Protein AF-A0A533WFY7-F1 (afdb_monomer_lite)

Structure (mmCIF, N/CA/C/O backbone):
data_AF-A0A533WFY7-F1
#
_entry.id   AF-A0A533WFY7-F1
#
loop_
_atom_site.group_PDB
_atom_site.id
_atom_site.type_symbol
_atom_site.label_atom_id
_atom_site.label_alt_id
_atom_site.label_comp_id
_atom_site.label_asym_id
_atom_site.label_entity_id
_atom_site.label_seq_id
_atom_site.pdbx_PDB_ins_code
_atom_site.Cartn_x
_atom_site.Cartn_y
_atom_site.Cartn_z
_atom_site.occupancy
_atom_site.B_iso_or_equiv
_atom_site.auth_seq_id
_atom_site.auth_comp_id
_atom_site.auth_asym_id
_atom_site.auth_atom_id
_atom_site.pdbx_PDB_model_num
ATOM 1 N N . MET A 1 1 ? -28.786 -9.609 8.936 1.00 47.44 1 MET A N 1
ATOM 2 C CA . MET A 1 1 ? -27.608 -8.923 8.376 1.00 47.44 1 MET A CA 1
ATOM 3 C C . MET A 1 1 ? -28.086 -7.572 7.898 1.00 47.44 1 MET A C 1
ATOM 5 O O . MET A 1 1 ? -28.994 -7.519 7.081 1.00 47.44 1 MET A O 1
ATOM 9 N N . THR A 1 2 ? -27.626 -6.497 8.525 1.00 52.66 2 THR A N 1
ATOM 10 C CA . THR A 1 2 ? -27.939 -5.130 8.102 1.00 52.66 2 THR A CA 1
ATOM 11 C C . THR A 1 2 ? -27.408 -4.934 6.684 1.00 52.66 2 THR A C 1
ATOM 13 O O . THR A 1 2 ? -26.247 -5.237 6.428 1.00 52.66 2 THR A O 1
ATOM 16 N N . ASN A 1 3 ? -28.261 -4.473 5.765 1.00 65.50 3 ASN A N 1
ATOM 17 C CA . ASN A 1 3 ? -27.866 -4.111 4.402 1.00 65.50 3 ASN A CA 1
ATOM 18 C C . ASN A 1 3 ? -26.915 -2.912 4.473 1.00 65.50 3 ASN A C 1
ATOM 20 O O . ASN A 1 3 ? -27.350 -1.762 4.425 1.00 65.50 3 ASN A O 1
ATOM 24 N N . PHE A 1 4 ? -25.626 -3.173 4.666 1.00 78.44 4 PHE A N 1
ATOM 25 C CA . PHE A 1 4 ? -24.609 -2.150 4.536 1.00 78.44 4 PHE A CA 1
ATOM 26 C C . PHE A 1 4 ? -24.445 -1.830 3.048 1.00 78.44 4 PHE A C 1
ATOM 28 O O . PHE A 1 4 ? -24.324 -2.734 2.224 1.00 78.44 4 PHE A O 1
ATOM 35 N N . ILE A 1 5 ? -24.475 -0.544 2.706 1.00 86.75 5 ILE A N 1
ATOM 36 C CA . ILE A 1 5 ? -24.305 -0.074 1.332 1.00 86.75 5 ILE A CA 1
ATOM 37 C C . ILE A 1 5 ? -22.874 0.452 1.206 1.00 86.75 5 ILE A C 1
ATOM 39 O O . ILE A 1 5 ? -22.558 1.451 1.860 1.00 86.75 5 ILE A O 1
ATOM 43 N N . PRO A 1 6 ? -22.018 -0.180 0.380 1.00 90.25 6 PRO A N 1
ATOM 44 C CA . PRO A 1 6 ? -20.678 0.317 0.114 1.00 90.25 6 PRO A CA 1
ATOM 45 C C . PRO A 1 6 ? -20.677 1.783 -0.320 1.00 90.25 6 PRO A C 1
ATOM 47 O O . PRO A 1 6 ? -21.436 2.176 -1.208 1.00 90.25 6 PRO A O 1
ATOM 50 N N . LYS A 1 7 ? -19.804 2.596 0.282 1.00 94.94 7 LYS A N 1
ATOM 51 C CA . LYS A 1 7 ? -19.645 4.017 -0.066 1.00 94.94 7 LYS A CA 1
ATOM 52 C C . LYS A 1 7 ? -18.182 4.373 -0.277 1.00 94.94 7 LYS A C 1
ATOM 54 O O . LYS A 1 7 ? -17.315 3.901 0.451 1.00 94.94 7 LYS A O 1
ATOM 59 N N . LYS A 1 8 ? -17.909 5.249 -1.239 1.00 96.44 8 LYS A N 1
ATOM 60 C CA . LYS A 1 8 ? -16.572 5.819 -1.428 1.00 96.44 8 LYS A CA 1
ATOM 61 C C . LYS A 1 8 ? -16.220 6.723 -0.243 1.00 96.44 8 LYS A C 1
ATOM 63 O O . LYS A 1 8 ? -17.083 7.485 0.193 1.00 96.44 8 LYS A O 1
ATOM 68 N N . VAL A 1 9 ? -14.985 6.651 0.258 1.00 96.00 9 VAL A N 1
ATOM 69 C CA . VAL A 1 9 ? -14.515 7.474 1.391 1.00 96.00 9 VAL A CA 1
ATOM 70 C C . VAL A 1 9 ? -13.340 8.376 1.019 1.00 96.00 9 VAL A C 1
ATOM 72 O O . VAL A 1 9 ? -13.520 9.584 0.899 1.00 96.00 9 VAL A O 1
ATOM 75 N N . LEU A 1 10 ? -12.166 7.803 0.771 1.00 97.62 10 LEU A N 1
ATOM 76 C CA . LEU A 1 10 ? -10.920 8.503 0.452 1.00 97.62 10 LEU A CA 1
ATOM 77 C C . LEU A 1 10 ? -10.299 7.864 -0.792 1.00 97.62 10 LEU A C 1
ATOM 79 O O . LEU A 1 10 ? -10.494 6.67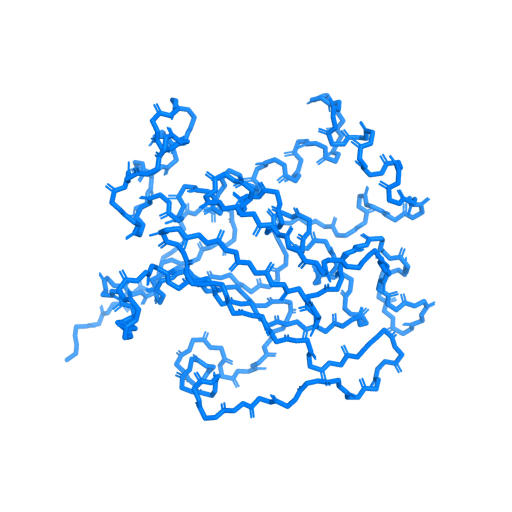1 -1.003 1.00 97.62 10 LEU A O 1
ATOM 83 N N . GLY A 1 11 ? -9.604 8.627 -1.637 1.00 96.31 11 GLY A N 1
ATOM 84 C CA . GLY A 1 11 ? -8.934 8.079 -2.823 1.00 96.31 11 GLY A CA 1
ATOM 85 C C . GLY A 1 11 ? -9.839 7.200 -3.691 1.00 96.31 11 GLY A C 1
ATOM 86 O O . GLY A 1 11 ? -10.858 7.668 -4.216 1.00 96.31 11 GLY A O 1
ATOM 87 N N . LYS A 1 12 ? -9.481 5.920 -3.846 1.00 96.31 12 LYS A N 1
ATOM 88 C CA . LYS A 1 12 ? -10.345 4.879 -4.436 1.00 96.31 12 LYS A CA 1
ATOM 89 C C . LYS A 1 12 ? -10.928 3.911 -3.398 1.00 96.31 12 LYS A C 1
ATOM 91 O O . LYS A 1 12 ? -11.625 2.974 -3.786 1.00 96.31 12 LYS A O 1
ATOM 96 N N . PHE A 1 13 ? -10.713 4.151 -2.108 1.00 98.44 13 PHE A N 1
ATOM 97 C CA . PHE A 1 13 ? -11.240 3.316 -1.040 1.00 98.44 13 PHE A CA 1
ATOM 98 C C . PHE A 1 13 ? -12.757 3.411 -0.912 1.00 98.44 13 PHE A C 1
ATOM 100 O O . PHE A 1 13 ? -13.368 4.488 -0.903 1.00 98.44 13 PHE A O 1
ATOM 107 N N . MET A 1 14 ? -13.346 2.240 -0.720 1.00 97.88 14 MET A N 1
ATOM 108 C CA . MET A 1 14 ? -14.736 2.023 -0.372 1.00 97.88 14 MET A CA 1
ATOM 109 C C . MET A 1 14 ? -14.811 1.561 1.081 1.00 97.88 14 MET A C 1
ATOM 111 O O . MET A 1 14 ? -14.127 0.619 1.465 1.00 97.88 14 MET A O 1
ATOM 115 N N . HIS A 1 15 ? -15.670 2.182 1.880 1.00 97.38 15 HIS A N 1
ATOM 116 C CA . HIS A 1 15 ? -16.130 1.619 3.145 1.00 97.38 15 HIS A CA 1
ATOM 117 C C . HIS A 1 15 ? -17.160 0.540 2.810 1.00 97.38 15 HIS A C 1
ATOM 119 O O . HIS A 1 15 ? -18.141 0.848 2.132 1.00 97.38 15 HIS A O 1
ATOM 125 N N . VAL A 1 16 ? -16.908 -0.697 3.235 1.00 96.31 16 VAL A N 1
ATOM 126 C CA . VAL A 1 16 ? -17.659 -1.913 2.878 1.00 96.31 16 VAL A CA 1
ATOM 127 C C . VAL A 1 16 ? -18.296 -2.626 4.069 1.00 96.31 16 VAL A C 1
ATOM 129 O O . VAL A 1 16 ? -19.273 -3.344 3.867 1.00 96.31 16 VAL A O 1
ATOM 132 N N . THR A 1 17 ? -17.824 -2.397 5.299 1.00 94.19 17 THR A N 1
ATOM 133 C CA . THR A 1 17 ? -18.473 -2.882 6.530 1.00 94.19 17 THR A CA 1
ATOM 134 C C . THR A 1 17 ? -18.251 -1.922 7.704 1.00 94.19 17 THR A C 1
ATOM 136 O O . THR A 1 17 ? -17.176 -1.352 7.869 1.00 94.19 17 THR A O 1
ATOM 139 N N . ASN A 1 18 ? -19.241 -1.812 8.596 1.00 91.00 18 ASN A N 1
ATOM 140 C CA . ASN A 1 18 ? -19.084 -1.077 9.862 1.00 91.00 18 ASN A CA 1
ATOM 141 C C . ASN A 1 18 ? -18.328 -1.867 10.942 1.00 91.00 18 ASN A C 1
ATOM 143 O O . ASN A 1 18 ? -17.928 -1.289 11.949 1.00 91.00 18 ASN A O 1
ATOM 147 N N . GLU A 1 19 ? -18.186 -3.178 10.757 1.00 91.25 19 GLU A N 1
ATOM 148 C CA . GLU A 1 19 ? -17.583 -4.071 11.740 1.00 91.25 19 GLU A CA 1
ATOM 149 C C . GLU A 1 19 ? -16.165 -4.440 11.306 1.00 91.25 19 GLU A C 1
ATOM 151 O O . GLU A 1 19 ? -15.986 -4.863 10.157 1.00 91.25 19 GLU A O 1
ATOM 156 N N . PRO A 1 20 ? -15.173 -4.331 12.205 1.00 92.62 20 PRO A N 1
ATOM 157 C CA . PRO A 1 20 ? -13.813 -4.722 11.893 1.00 92.62 20 PRO A CA 1
ATOM 158 C C . PRO A 1 20 ? -13.694 -6.244 11.758 1.00 92.62 20 PRO A C 1
ATOM 160 O O . PRO A 1 20 ? -14.353 -7.015 12.469 1.00 92.62 20 PRO A O 1
ATOM 163 N N . LEU A 1 21 ? -12.799 -6.695 10.881 1.00 92.19 21 LEU A N 1
ATOM 164 C CA . LEU A 1 21 ? -12.453 -8.103 10.739 1.00 92.19 21 LEU A CA 1
ATOM 165 C C . LEU A 1 21 ? -11.602 -8.540 11.934 1.00 92.19 21 LEU A C 1
ATOM 167 O O . LEU A 1 21 ? -10.392 -8.327 11.985 1.00 92.19 21 LEU A O 1
ATOM 171 N N . LYS A 1 22 ? -12.247 -9.172 12.917 1.00 84.69 22 LYS A N 1
ATOM 172 C CA . LYS A 1 22 ? -11.590 -9.616 14.151 1.00 84.69 22 LYS A CA 1
ATOM 173 C C . LYS A 1 22 ? -10.487 -10.639 13.862 1.00 84.69 22 LYS A C 1
ATOM 175 O O . LYS A 1 22 ? -10.742 -11.712 13.320 1.00 84.69 22 LYS A O 1
ATOM 180 N N . ARG A 1 23 ? -9.269 -10.335 14.315 1.00 85.12 23 ARG A N 1
ATOM 181 C CA . ARG A 1 23 ? -8.100 -11.227 14.284 1.00 85.12 23 ARG A CA 1
ATOM 182 C C . ARG A 1 23 ? -7.677 -11.603 15.700 1.00 85.12 23 ARG A C 1
ATOM 184 O O . ARG A 1 23 ? -7.905 -10.854 16.647 1.00 85.12 23 ARG A O 1
ATOM 191 N N . GLN A 1 24 ? -7.010 -12.748 15.842 1.00 84.81 24 GLN A N 1
ATOM 192 C CA . GLN A 1 24 ? -6.490 -13.212 17.137 1.00 84.81 24 GLN A CA 1
ATOM 193 C C . GLN A 1 24 ? -5.456 -12.249 17.743 1.00 84.81 24 GLN A C 1
ATOM 195 O O . GLN A 1 24 ? -5.325 -12.184 18.961 1.00 84.81 24 GLN A O 1
ATOM 200 N N . SER A 1 25 ? -4.741 -11.490 16.905 1.00 87.50 25 SER A N 1
ATOM 201 C CA . SER A 1 25 ? -3.721 -10.529 17.332 1.00 87.50 25 SER A CA 1
ATOM 202 C C . SER A 1 25 ? -4.290 -9.298 18.049 1.00 87.50 25 SER A C 1
ATOM 204 O O . SER A 1 25 ? -3.552 -8.616 18.758 1.00 87.50 25 SER A O 1
ATOM 206 N N . GLY A 1 26 ? -5.575 -8.978 17.842 1.00 89.62 26 GLY A N 1
ATOM 207 C CA . GLY A 1 26 ? -6.192 -7.726 18.294 1.00 89.62 26 GLY A CA 1
ATOM 208 C C . GLY A 1 26 ? -5.670 -6.463 17.590 1.00 89.62 26 GLY A C 1
ATOM 209 O O . GLY A 1 26 ? -6.063 -5.359 17.968 1.00 89.62 26 GLY A O 1
ATOM 210 N N . LYS A 1 27 ? -4.787 -6.611 16.593 1.00 96.31 27 LYS A N 1
ATOM 211 C CA . LYS A 1 27 ? -4.273 -5.525 15.749 1.00 96.31 27 LYS A CA 1
ATOM 212 C C . LYS A 1 27 ? -5.192 -5.320 14.549 1.00 96.31 27 LYS A C 1
ATOM 214 O O . LYS A 1 27 ? -5.854 -6.261 14.117 1.00 96.31 27 LYS A O 1
ATOM 219 N N . SER A 1 28 ? -5.193 -4.108 13.999 1.00 97.12 28 SER A N 1
ATOM 220 C CA . SER A 1 28 ? -5.907 -3.837 12.751 1.00 97.12 28 SER A CA 1
ATOM 221 C C . SER A 1 28 ? -5.221 -4.565 11.597 1.00 97.12 28 SER A C 1
ATOM 223 O O . SER A 1 28 ? -3.997 -4.493 11.460 1.00 97.12 28 SER A O 1
ATOM 225 N N . LEU A 1 29 ? -5.986 -5.293 10.785 1.00 98.06 29 LEU A N 1
ATOM 226 C CA . LEU A 1 29 ? -5.442 -5.983 9.615 1.00 98.06 29 LEU A CA 1
ATOM 227 C C . LEU A 1 29 ? -5.195 -4.987 8.479 1.00 98.06 29 LEU A C 1
ATOM 229 O O . LEU A 1 29 ? -6.087 -4.226 8.123 1.00 98.06 29 LEU A O 1
ATOM 233 N N . VAL A 1 30 ? -4.037 -5.061 7.834 1.00 98.62 30 VAL A N 1
ATOM 234 C CA . VAL A 1 30 ? -3.828 -4.505 6.494 1.00 98.62 30 VAL A CA 1
ATOM 235 C C . VAL A 1 30 ? -3.442 -5.658 5.579 1.00 98.62 30 VAL A C 1
ATOM 237 O O . VAL A 1 30 ? -2.349 -6.211 5.696 1.00 98.62 30 VAL A O 1
ATOM 240 N N . PHE A 1 31 ? -4.363 -6.053 4.706 1.00 98.62 31 PHE A N 1
ATOM 241 C CA . PHE A 1 31 ? -4.182 -7.157 3.771 1.00 98.62 31 PHE A CA 1
ATOM 242 C C . PHE A 1 31 ? -3.959 -6.623 2.359 1.00 98.62 31 PHE A C 1
ATOM 244 O O . PHE A 1 31 ? -4.769 -5.846 1.861 1.00 98.62 31 PHE A O 1
ATOM 251 N N . PHE A 1 32 ? -2.888 -7.067 1.711 1.00 98.88 32 PHE A N 1
ATOM 252 C CA . PHE A 1 32 ? -2.577 -6.756 0.322 1.00 98.88 32 PHE A CA 1
ATOM 253 C C . PHE A 1 32 ? -2.490 -8.038 -0.509 1.00 98.88 32 PHE A C 1
ATOM 255 O O . PHE A 1 32 ? -1.788 -8.977 -0.136 1.00 98.88 32 PHE A O 1
ATOM 262 N N . MET A 1 33 ? -3.129 -8.046 -1.676 1.00 98.81 33 MET A N 1
ATOM 263 C CA . MET A 1 33 ? -2.918 -9.059 -2.706 1.00 98.81 33 MET A CA 1
ATOM 264 C C . MET A 1 33 ? -2.464 -8.393 -4.002 1.00 98.81 33 MET A C 1
ATOM 266 O O . MET A 1 33 ? -3.077 -7.438 -4.484 1.00 98.81 33 MET A O 1
ATOM 270 N N . GLY A 1 34 ? -1.397 -8.927 -4.582 1.00 98.69 34 GLY A N 1
ATOM 271 C CA . GLY A 1 34 ? -0.839 -8.459 -5.838 1.00 98.69 34 GLY A CA 1
ATOM 272 C C . GLY A 1 34 ? -0.011 -9.528 -6.536 1.00 98.69 34 GLY A C 1
ATOM 273 O O . GLY A 1 34 ? -0.014 -10.704 -6.165 1.00 98.69 34 GLY A O 1
ATOM 274 N N . ALA A 1 35 ? 0.699 -9.091 -7.569 1.00 98.62 35 ALA A N 1
ATOM 275 C CA . ALA A 1 35 ? 1.674 -9.896 -8.287 1.00 98.62 35 ALA A CA 1
ATOM 276 C C . ALA A 1 35 ? 2.869 -9.035 -8.705 1.00 98.62 35 ALA A C 1
ATOM 278 O O . ALA A 1 35 ? 2.750 -7.812 -8.858 1.00 98.62 35 ALA A O 1
ATOM 279 N N . GLY A 1 36 ? 4.024 -9.669 -8.881 1.00 98.56 36 GLY A N 1
ATOM 280 C CA . GLY A 1 36 ? 5.265 -9.038 -9.303 1.00 98.56 36 GLY A CA 1
ATOM 281 C C . GLY A 1 36 ? 5.155 -8.422 -10.692 1.00 98.56 36 GLY A C 1
ATOM 282 O O . GLY A 1 36 ? 5.633 -7.312 -10.874 1.00 98.56 36 GLY A O 1
ATOM 283 N N . PHE A 1 37 ? 4.474 -9.075 -11.638 1.00 98.62 37 PHE A N 1
ATOM 284 C CA . PHE A 1 37 ? 4.329 -8.579 -13.011 1.00 98.62 37 PHE A CA 1
ATOM 285 C C . PHE A 1 37 ? 3.500 -7.284 -13.104 1.00 98.62 37 PHE A C 1
ATOM 287 O O . PHE A 1 37 ? 3.775 -6.426 -13.936 1.00 98.62 37 PHE A O 1
ATOM 294 N N . CYS A 1 38 ? 2.533 -7.108 -12.202 1.00 98.75 38 CYS A N 1
ATOM 295 C CA . CYS A 1 38 ? 1.483 -6.094 -12.271 1.00 98.75 38 CYS A CA 1
ATOM 296 C C . CYS A 1 38 ? 2.006 -4.660 -11.990 1.00 98.75 38 CYS A C 1
ATOM 298 O O . CYS A 1 38 ? 2.404 -4.355 -10.856 1.00 98.75 38 CYS A O 1
ATOM 300 N N . PRO A 1 39 ? 1.948 -3.716 -12.955 1.00 98.75 39 PRO A N 1
ATOM 301 C CA . PRO A 1 39 ? 2.476 -2.358 -12.781 1.00 98.75 39 PRO A CA 1
ATOM 302 C C . PRO A 1 39 ? 1.636 -1.489 -11.837 1.00 98.75 39 PRO A C 1
ATOM 304 O O . PRO A 1 39 ? 2.169 -0.633 -11.131 1.00 98.75 39 PRO A O 1
ATOM 307 N N . PHE A 1 40 ? 0.324 -1.719 -11.767 1.00 98.81 40 PHE A N 1
ATOM 308 C CA . PHE A 1 40 ? -0.538 -1.059 -10.779 1.00 98.81 40 PHE A CA 1
ATOM 309 C C . PHE A 1 40 ? -0.183 -1.512 -9.360 1.00 98.81 40 PHE A C 1
ATOM 311 O O . PHE A 1 40 ? -0.073 -0.691 -8.455 1.00 98.81 40 PHE A O 1
ATOM 318 N N . CYS A 1 41 ? 0.114 -2.797 -9.177 1.00 98.88 41 CYS A N 1
ATOM 319 C CA . CYS A 1 41 ? 0.620 -3.336 -7.922 1.00 98.88 41 CYS A CA 1
ATOM 320 C C . CYS A 1 41 ? 1.969 -2.696 -7.574 1.00 98.88 41 CYS A C 1
ATOM 322 O O . CYS A 1 41 ? 2.174 -2.265 -6.444 1.00 98.88 41 CYS A O 1
ATOM 324 N N . ALA A 1 42 ? 2.864 -2.557 -8.557 1.00 98.81 42 ALA A N 1
ATOM 325 C CA . ALA A 1 42 ? 4.155 -1.902 -8.378 1.00 98.81 42 ALA A CA 1
ATOM 326 C C . ALA A 1 42 ? 4.025 -0.451 -7.878 1.00 98.81 42 ALA A C 1
ATOM 328 O O . ALA A 1 42 ? 4.722 -0.065 -6.937 1.00 98.81 42 ALA A O 1
ATOM 329 N N . ALA A 1 43 ? 3.096 0.326 -8.437 1.00 98.81 43 ALA A N 1
ATOM 330 C CA . ALA A 1 43 ? 2.785 1.664 -7.941 1.00 98.81 43 ALA A CA 1
ATOM 331 C C . ALA A 1 43 ? 2.234 1.623 -6.502 1.00 98.81 43 ALA A C 1
ATOM 333 O O . ALA A 1 43 ? 2.750 2.294 -5.607 1.00 98.81 43 ALA A O 1
ATOM 334 N N . GLU A 1 44 ? 1.231 0.791 -6.240 1.00 98.88 44 GLU A N 1
ATOM 335 C CA . GLU A 1 44 ? 0.545 0.759 -4.944 1.00 98.88 44 GLU A CA 1
ATOM 336 C C . GLU A 1 44 ? 1.481 0.441 -3.765 1.00 98.88 44 GLU A C 1
ATOM 338 O O . GLU A 1 44 ? 1.399 1.067 -2.706 1.00 98.88 44 GLU A O 1
ATOM 343 N N . ARG A 1 45 ? 2.455 -0.460 -3.959 1.00 98.81 45 ARG A N 1
ATOM 344 C CA . ARG A 1 45 ? 3.417 -0.833 -2.907 1.00 98.81 45 ARG A CA 1
ATOM 345 C C . ARG A 1 45 ? 4.226 0.352 -2.375 1.00 98.81 45 ARG A C 1
ATOM 347 O O . ARG A 1 45 ? 4.559 0.352 -1.192 1.00 98.81 45 ARG A O 1
ATOM 354 N N . TRP A 1 46 ? 4.511 1.379 -3.183 1.00 98.81 46 TRP A N 1
ATOM 355 C CA . TRP A 1 46 ? 5.168 2.595 -2.680 1.00 98.81 46 TRP A CA 1
ATOM 356 C C . TRP A 1 46 ? 4.315 3.309 -1.635 1.00 98.81 46 TRP A C 1
ATOM 358 O O . TRP A 1 46 ? 4.850 3.722 -0.604 1.00 98.81 46 TRP A O 1
ATOM 368 N N . ALA A 1 47 ? 3.009 3.443 -1.873 1.00 98.81 47 ALA A N 1
ATOM 369 C CA . ALA A 1 47 ? 2.116 4.094 -0.924 1.00 98.81 47 ALA A CA 1
ATOM 370 C C . ALA A 1 47 ? 1.975 3.261 0.355 1.00 98.81 47 ALA A C 1
ATOM 372 O O . ALA A 1 47 ? 2.138 3.802 1.446 1.00 98.81 47 ALA A O 1
ATOM 373 N N . ILE A 1 48 ? 1.802 1.939 0.229 1.00 98.88 48 ILE A N 1
ATOM 374 C CA . ILE A 1 48 ? 1.708 1.018 1.374 1.00 98.88 48 ILE A CA 1
ATOM 375 C C . ILE A 1 48 ? 2.967 1.084 2.247 1.00 98.88 48 ILE A C 1
ATOM 377 O O . ILE A 1 48 ? 2.862 1.294 3.456 1.00 98.88 48 ILE A O 1
ATOM 381 N N . VAL A 1 49 ? 4.162 0.949 1.657 1.00 98.88 49 VAL A N 1
ATOM 382 C CA . VAL A 1 49 ? 5.430 0.986 2.410 1.00 98.88 49 VAL A CA 1
ATOM 383 C C . VAL A 1 49 ? 5.560 2.293 3.185 1.00 98.88 49 VAL A C 1
ATOM 385 O O . VAL A 1 49 ? 5.847 2.275 4.384 1.00 98.88 49 VAL A O 1
ATOM 388 N N . ASN A 1 50 ? 5.315 3.427 2.522 1.00 98.75 50 ASN A N 1
ATOM 389 C CA . ASN A 1 50 ? 5.481 4.743 3.131 1.00 98.75 50 ASN A CA 1
ATOM 390 C C . ASN A 1 50 ? 4.391 5.072 4.161 1.00 98.75 50 ASN A C 1
ATOM 392 O O . ASN A 1 50 ? 4.703 5.677 5.184 1.00 98.75 50 ASN A O 1
ATOM 396 N N . ALA A 1 51 ? 3.143 4.650 3.948 1.00 98.81 51 ALA A N 1
ATOM 397 C CA . ALA A 1 51 ? 2.075 4.817 4.930 1.00 98.81 51 ALA A CA 1
ATOM 398 C C . ALA A 1 51 ? 2.350 3.996 6.194 1.00 98.81 51 ALA A C 1
ATOM 400 O O . ALA A 1 51 ? 2.266 4.517 7.309 1.00 98.81 51 ALA A O 1
ATOM 401 N N . LEU A 1 52 ? 2.749 2.730 6.036 1.00 98.88 52 LEU A N 1
ATOM 402 C CA . LEU A 1 52 ? 2.980 1.827 7.162 1.00 98.88 52 LEU A CA 1
ATOM 403 C C . LEU A 1 52 ? 4.263 2.131 7.950 1.00 98.88 52 LEU A C 1
ATOM 405 O O . LEU A 1 52 ? 4.334 1.775 9.129 1.00 98.88 52 LEU A O 1
ATOM 409 N N . ASN A 1 53 ? 5.215 2.884 7.386 1.00 98.56 53 ASN A N 1
ATOM 410 C CA . ASN A 1 53 ? 6.342 3.452 8.146 1.00 98.56 53 ASN A CA 1
ATOM 411 C C . ASN A 1 53 ? 5.890 4.340 9.322 1.00 98.56 53 ASN A C 1
ATOM 413 O O . ASN A 1 53 ? 6.647 4.531 10.270 1.00 98.56 53 ASN A O 1
ATOM 417 N N . ASN A 1 54 ? 4.660 4.868 9.305 1.00 98.44 54 ASN A N 1
ATOM 418 C CA . ASN A 1 54 ? 4.126 5.653 10.421 1.00 98.44 54 ASN A CA 1
ATOM 419 C C . ASN A 1 54 ? 3.681 4.802 11.625 1.00 98.44 54 ASN A C 1
ATOM 421 O O . ASN A 1 54 ? 3.455 5.345 12.708 1.00 98.44 54 ASN A O 1
ATOM 425 N N . PHE A 1 55 ? 3.517 3.488 11.446 1.00 98.69 55 PHE A N 1
ATOM 426 C CA . PHE A 1 55 ? 2.935 2.592 12.453 1.00 98.69 55 PHE A CA 1
ATOM 427 C C . PHE A 1 55 ? 3.881 1.470 12.889 1.00 98.69 55 PHE A C 1
ATOM 429 O O . PHE A 1 55 ? 3.557 0.734 13.825 1.00 98.69 55 PHE A O 1
ATOM 436 N N . GLY A 1 56 ? 5.032 1.321 12.239 1.00 98.38 56 GLY A N 1
ATOM 437 C CA . GLY A 1 56 ? 5.913 0.178 12.427 1.00 98.38 56 GLY A CA 1
ATOM 438 C C . GLY A 1 56 ? 7.157 0.250 11.556 1.00 98.38 56 GLY A C 1
ATOM 439 O O . GLY A 1 56 ? 7.477 1.295 10.991 1.00 98.38 56 GLY A O 1
ATOM 440 N N . SER A 1 57 ? 7.856 -0.872 11.450 1.00 98.50 57 SER A N 1
ATOM 441 C CA . SER A 1 57 ? 9.102 -0.993 10.699 1.00 98.50 57 SER A CA 1
ATOM 442 C C . SER A 1 57 ? 9.078 -2.194 9.764 1.00 98.50 57 SER A C 1
ATOM 444 O O . SER A 1 57 ? 8.470 -3.227 10.046 1.00 98.50 57 SER A O 1
ATOM 446 N N . TRP A 1 58 ? 9.782 -2.047 8.646 1.00 98.44 58 TRP A N 1
ATOM 447 C CA . TRP A 1 58 ? 9.976 -3.107 7.669 1.00 98.44 58 TRP A CA 1
ATOM 448 C C . TRP A 1 58 ? 11.366 -3.719 7.790 1.00 98.44 58 TRP A C 1
ATOM 450 O O . TRP A 1 58 ? 12.361 -3.011 7.952 1.00 98.44 58 TRP A O 1
ATOM 460 N N . THR A 1 59 ? 11.445 -5.028 7.595 1.00 98.38 59 THR A N 1
ATOM 461 C CA . THR A 1 59 ? 12.680 -5.743 7.272 1.00 98.38 59 THR A CA 1
ATOM 462 C C . THR A 1 59 ? 12.436 -6.651 6.067 1.00 98.38 59 THR A C 1
ATOM 464 O O . THR A 1 59 ? 11.298 -6.977 5.739 1.00 98.38 59 THR A O 1
ATOM 467 N N . GLY A 1 60 ? 13.491 -7.014 5.334 1.00 96.56 60 GLY A N 1
ATOM 468 C CA . GLY A 1 60 ? 13.368 -7.940 4.198 1.00 96.56 60 GLY A CA 1
ATOM 469 C C . GLY A 1 60 ? 12.666 -7.387 2.948 1.00 96.56 60 GLY A C 1
ATOM 470 O O . GLY A 1 60 ? 12.409 -8.157 2.0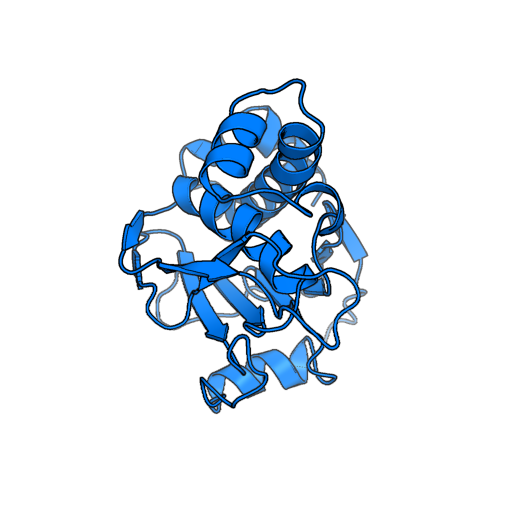25 1.00 96.56 60 GLY A O 1
ATOM 471 N N . LEU A 1 61 ? 12.383 -6.077 2.878 1.00 96.81 61 LEU A N 1
ATOM 472 C CA . LEU A 1 61 ? 11.950 -5.434 1.632 1.00 96.81 61 LEU A CA 1
ATOM 473 C C . LEU A 1 61 ? 13.058 -5.527 0.580 1.00 96.81 61 LEU A C 1
ATOM 475 O O . LEU A 1 61 ? 14.218 -5.214 0.849 1.00 96.81 61 LEU A O 1
ATOM 479 N N . VAL A 1 62 ? 12.680 -5.932 -0.630 1.00 96.56 62 VAL A N 1
ATOM 480 C CA . VAL A 1 62 ? 13.593 -6.082 -1.768 1.00 96.56 62 VAL A CA 1
ATOM 481 C C . VAL A 1 62 ? 13.156 -5.128 -2.867 1.00 96.56 62 VAL A C 1
ATOM 483 O O . VAL A 1 62 ? 12.007 -5.197 -3.299 1.00 96.56 62 VAL A O 1
ATOM 486 N N . GLU A 1 63 ? 14.056 -4.256 -3.322 1.00 98.19 63 GLU A N 1
ATOM 487 C CA . GLU A 1 63 ? 13.839 -3.439 -4.521 1.00 98.19 63 GLU A CA 1
ATOM 488 C C . GLU A 1 63 ? 13.758 -4.353 -5.762 1.00 98.19 63 GLU A C 1
ATOM 490 O O . GLU A 1 63 ? 14.577 -5.250 -5.951 1.00 98.19 63 GLU A O 1
ATOM 495 N N . THR A 1 64 ? 12.731 -4.154 -6.586 1.00 98.06 64 THR A N 1
ATOM 496 C CA . THR A 1 64 ? 12.454 -4.895 -7.827 1.00 98.06 64 THR A CA 1
ATOM 497 C C . THR A 1 64 ? 11.695 -3.991 -8.808 1.00 98.06 64 THR A C 1
ATOM 499 O O . THR A 1 64 ? 11.514 -2.804 -8.542 1.00 98.06 64 THR A O 1
ATOM 502 N N . ALA A 1 65 ? 11.212 -4.526 -9.924 1.00 98.69 65 ALA A N 1
ATOM 503 C CA . ALA A 1 65 ? 10.317 -3.832 -10.842 1.00 98.69 65 ALA A CA 1
ATOM 504 C C . ALA A 1 65 ? 9.153 -4.734 -11.280 1.00 98.69 65 ALA A C 1
ATOM 506 O O . ALA A 1 65 ? 9.203 -5.952 -11.083 1.00 98.69 65 ALA A O 1
ATOM 507 N N . SER A 1 66 ? 8.121 -4.125 -11.872 1.00 98.75 66 SER A N 1
ATOM 508 C CA . SER A 1 66 ? 7.061 -4.856 -12.575 1.00 98.75 66 SER A CA 1
ATOM 509 C C . SER A 1 66 ? 7.589 -5.604 -13.807 1.00 98.75 66 SER A C 1
ATOM 511 O O . SER A 1 66 ? 8.782 -5.529 -14.131 1.00 98.75 66 SER A O 1
ATOM 513 N N . ALA A 1 67 ? 6.711 -6.325 -14.512 1.00 98.56 67 ALA A N 1
ATOM 514 C CA . ALA A 1 67 ? 7.084 -7.000 -15.751 1.00 98.56 67 ALA A CA 1
ATOM 515 C C . ALA A 1 67 ? 7.695 -6.020 -16.762 1.00 98.56 67 ALA A C 1
ATOM 517 O O . ALA A 1 67 ? 7.367 -4.829 -16.801 1.00 98.56 67 ALA A O 1
ATOM 518 N N . ASP A 1 68 ? 8.624 -6.531 -17.555 1.00 98.19 68 ASP A N 1
ATOM 519 C CA . ASP A 1 68 ? 9.264 -5.843 -18.673 1.00 98.19 68 ASP A CA 1
ATOM 520 C C . ASP A 1 68 ? 8.601 -6.160 -20.022 1.00 98.19 68 ASP A C 1
ATOM 522 O O . ASP A 1 68 ? 8.997 -5.590 -21.037 1.00 98.19 68 ASP A O 1
ATOM 526 N N . HIS A 1 69 ? 7.568 -7.006 -20.033 1.00 97.88 69 HIS A N 1
ATOM 527 C CA . HIS A 1 69 ? 6.739 -7.330 -21.193 1.00 97.88 69 HIS A CA 1
ATOM 528 C C . HIS A 1 69 ? 5.277 -7.598 -20.786 1.00 97.88 69 HIS A C 1
ATOM 530 O O . HIS A 1 69 ? 4.958 -7.662 -19.601 1.00 97.88 69 HIS A O 1
ATOM 536 N N . ASP A 1 70 ? 4.393 -7.725 -21.783 1.00 96.81 70 ASP A N 1
ATOM 537 C CA . ASP A 1 70 ? 2.974 -8.123 -21.662 1.00 96.81 70 ASP A CA 1
ATOM 538 C C . ASP A 1 70 ? 2.104 -7.313 -20.684 1.00 96.81 70 ASP A C 1
ATOM 540 O O . ASP A 1 70 ? 0.996 -7.707 -20.327 1.00 96.81 70 ASP A O 1
ATOM 544 N N . GLU A 1 71 ? 2.568 -6.121 -20.321 1.00 97.62 71 GLU A N 1
ATOM 545 C CA . GLU A 1 71 ? 1.876 -5.163 -19.470 1.00 97.62 71 GLU A CA 1
ATOM 546 C C . GLU A 1 71 ? 1.841 -3.781 -20.125 1.00 97.62 71 GLU A C 1
ATOM 548 O O . GLU A 1 71 ? 2.668 -3.433 -20.969 1.00 97.62 71 GLU A O 1
ATOM 553 N N . LYS A 1 72 ? 0.864 -2.954 -19.734 1.00 96.31 72 LYS A N 1
ATOM 554 C CA . LYS A 1 72 ? 0.707 -1.608 -20.316 1.00 96.31 72 LYS A CA 1
ATOM 555 C C . LYS A 1 72 ? 1.871 -0.676 -19.967 1.00 96.31 72 LYS A C 1
ATOM 557 O O . LYS A 1 72 ? 2.244 0.162 -20.784 1.00 96.31 72 LYS A O 1
ATOM 562 N N . TYR A 1 73 ? 2.361 -0.780 -18.737 1.00 98.06 73 TYR A N 1
ATOM 563 C CA . TYR A 1 73 ? 3.477 0.000 -18.217 1.00 98.06 73 TYR A CA 1
ATOM 564 C C . TYR A 1 73 ? 4.564 -0.978 -17.795 1.00 98.06 73 TYR A C 1
ATOM 566 O O . TYR A 1 73 ? 4.285 -1.911 -17.041 1.00 98.06 73 TYR A O 1
ATOM 574 N N . LEU A 1 74 ? 5.780 -0.773 -18.286 1.00 98.25 74 LEU A N 1
ATOM 575 C CA . LEU A 1 74 ? 6.861 -1.747 -18.156 1.00 98.25 74 LEU A CA 1
ATOM 576 C C . LEU A 1 74 ? 7.909 -1.267 -17.156 1.00 98.25 74 LEU A C 1
ATOM 578 O O . LEU A 1 74 ? 8.177 -0.071 -17.057 1.00 98.25 74 LEU A O 1
ATOM 582 N N . ASN A 1 75 ? 8.537 -2.209 -16.451 1.00 98.50 75 ASN A N 1
ATOM 583 C CA . ASN A 1 75 ? 9.642 -1.948 -15.524 1.00 98.50 75 ASN A CA 1
ATOM 584 C C . ASN A 1 75 ? 9.345 -0.846 -14.491 1.00 98.50 75 ASN A C 1
ATOM 586 O O . ASN A 1 75 ? 10.214 -0.037 -14.170 1.00 98.50 75 ASN A O 1
ATOM 590 N N . ILE A 1 76 ? 8.129 -0.802 -13.942 1.00 98.81 76 ILE A N 1
ATOM 591 C CA . ILE A 1 76 ? 7.797 0.158 -12.888 1.00 98.81 76 ILE A CA 1
ATOM 592 C C . ILE A 1 76 ? 8.592 -0.208 -11.624 1.00 98.81 76 ILE A C 1
ATOM 594 O O . ILE A 1 76 ? 8.369 -1.297 -11.083 1.00 98.81 76 ILE A O 1
ATOM 598 N N . PRO A 1 77 ? 9.501 0.659 -11.130 1.00 98.81 77 PRO A N 1
ATOM 599 C CA . PRO A 1 77 ? 10.321 0.360 -9.957 1.00 98.81 77 PRO A CA 1
ATOM 600 C C . PRO A 1 77 ? 9.436 0.228 -8.714 1.00 98.81 77 PRO A C 1
ATOM 602 O O . PRO A 1 77 ? 8.533 1.036 -8.496 1.00 98.81 77 PRO A O 1
ATOM 605 N N . THR A 1 78 ? 9.675 -0.783 -7.881 1.00 98.69 78 THR A N 1
ATOM 606 C CA . THR A 1 78 ? 8.851 -1.094 -6.701 1.00 98.69 78 THR A CA 1
ATOM 607 C C . THR A 1 78 ? 9.581 -1.970 -5.676 1.00 98.69 78 THR A C 1
ATOM 609 O O . THR A 1 78 ? 10.781 -2.216 -5.778 1.00 98.69 78 THR A O 1
ATOM 612 N N . PHE A 1 79 ? 8.859 -2.460 -4.675 1.00 98.31 79 PHE A N 1
ATOM 613 C CA . PHE A 1 79 ? 9.338 -3.425 -3.696 1.00 98.31 79 PHE A CA 1
ATOM 614 C C . PHE A 1 79 ? 8.629 -4.768 -3.878 1.00 98.31 79 PHE A C 1
ATOM 616 O O . PHE A 1 79 ? 7.506 -4.816 -4.364 1.00 98.31 79 PHE A O 1
ATOM 623 N N . SER A 1 80 ? 9.257 -5.862 -3.464 1.00 97.50 80 SER A N 1
ATOM 624 C CA . SER A 1 80 ? 8.578 -7.148 -3.285 1.00 97.50 80 SER A CA 1
ATOM 625 C C . SER A 1 80 ? 8.225 -7.349 -1.815 1.00 97.50 80 SER A C 1
ATOM 627 O O . SER A 1 80 ? 9.089 -7.187 -0.947 1.00 97.50 80 SER A O 1
ATOM 629 N N . PHE A 1 81 ? 6.983 -7.755 -1.535 1.00 98.38 81 PHE A N 1
ATOM 630 C CA . PHE A 1 81 ? 6.567 -8.157 -0.190 1.00 98.38 81 PHE A CA 1
ATOM 631 C C . PHE A 1 81 ? 6.780 -9.643 0.115 1.00 98.38 81 PHE A C 1
ATOM 633 O O . PHE A 1 81 ? 6.620 -10.043 1.263 1.00 98.38 81 PHE A O 1
ATOM 640 N N . ALA A 1 82 ? 7.209 -10.458 -0.856 1.00 96.25 82 ALA A N 1
ATOM 641 C CA . ALA A 1 82 ? 7.285 -11.917 -0.712 1.00 96.25 82 ALA A CA 1
ATOM 642 C C . ALA A 1 82 ? 8.180 -12.388 0.451 1.00 96.25 82 ALA A C 1
ATOM 644 O O . ALA A 1 82 ? 7.971 -13.464 1.005 1.00 96.25 82 ALA A O 1
ATOM 645 N N . ARG A 1 83 ? 9.179 -11.577 0.824 1.00 94.94 83 ARG A N 1
ATOM 646 C CA . ARG A 1 83 ? 10.084 -11.816 1.964 1.00 94.94 83 ARG A CA 1
ATOM 647 C C . ARG A 1 83 ? 10.068 -10.684 2.993 1.00 94.94 83 ARG A C 1
ATOM 649 O O . ARG A 1 83 ? 10.927 -10.651 3.873 1.00 94.94 83 ARG A O 1
ATOM 656 N N . ALA A 1 84 ? 9.134 -9.745 2.861 1.00 97.50 84 ALA A N 1
ATOM 657 C CA . ALA A 1 84 ? 9.038 -8.618 3.770 1.00 97.50 84 ALA A CA 1
ATOM 658 C C . ALA A 1 84 ? 8.428 -9.068 5.100 1.00 97.50 84 ALA A C 1
ATOM 660 O O . ALA A 1 84 ? 7.440 -9.798 5.132 1.00 97.50 84 ALA A O 1
ATOM 661 N N . ASN A 1 85 ? 9.005 -8.593 6.195 1.00 97.94 85 ASN A N 1
ATOM 662 C CA . ASN A 1 85 ? 8.432 -8.693 7.525 1.00 97.94 85 ASN A CA 1
ATOM 663 C C . ASN A 1 85 ? 8.097 -7.285 8.018 1.00 97.94 85 ASN A C 1
ATOM 665 O O . ASN A 1 85 ? 8.882 -6.352 7.831 1.00 97.94 85 ASN A O 1
ATOM 669 N N . TYR A 1 86 ? 6.929 -7.139 8.637 1.00 98.56 86 TYR A N 1
ATOM 670 C CA . TYR A 1 86 ? 6.453 -5.868 9.164 1.00 98.56 86 TYR A CA 1
ATOM 671 C C . TYR A 1 86 ? 6.116 -6.002 10.645 1.00 98.56 86 TYR A C 1
ATOM 673 O O . TYR A 1 86 ? 5.282 -6.820 11.038 1.00 98.56 86 TYR A O 1
ATOM 681 N N . GLU A 1 87 ? 6.755 -5.176 11.467 1.00 98.44 87 GLU A N 1
ATOM 682 C CA . GLU A 1 87 ? 6.574 -5.172 12.914 1.00 98.44 87 GLU A CA 1
ATOM 683 C C . GLU A 1 87 ? 5.854 -3.903 13.359 1.00 98.44 87 GLU A C 1
ATOM 685 O O . GLU A 1 87 ? 6.283 -2.784 13.081 1.00 98.44 87 GLU A O 1
ATOM 690 N N . SER A 1 88 ? 4.745 -4.071 14.078 1.00 98.31 88 SER A N 1
ATOM 691 C CA . SER A 1 88 ? 3.944 -2.963 14.596 1.00 98.31 88 SER A CA 1
ATOM 692 C C . SER A 1 88 ? 3.185 -3.367 15.856 1.00 98.31 88 SER A C 1
ATOM 694 O O . SER A 1 88 ? 2.776 -4.519 16.010 1.00 98.31 88 SER A O 1
ATOM 696 N N . ASN A 1 89 ? 2.937 -2.400 16.741 1.00 97.38 89 ASN A N 1
ATOM 697 C CA . ASN A 1 89 ? 2.020 -2.554 17.875 1.00 97.38 89 ASN A CA 1
ATOM 698 C C . ASN A 1 89 ? 0.546 -2.336 17.490 1.00 97.38 89 ASN A C 1
ATOM 700 O O . ASN A 1 89 ? -0.335 -2.616 18.297 1.00 97.38 89 ASN A O 1
ATOM 704 N N . TYR A 1 90 ? 0.275 -1.835 16.282 1.00 97.69 90 TYR A N 1
ATOM 705 C CA . TYR A 1 90 ? -1.052 -1.383 15.857 1.00 97.69 90 TYR A CA 1
ATOM 706 C C . TYR A 1 90 ? -1.627 -2.217 14.716 1.00 97.69 90 TYR A C 1
ATOM 708 O O . TYR A 1 90 ? -2.828 -2.483 14.704 1.00 97.69 90 TYR A O 1
ATOM 716 N N . VAL A 1 91 ? -0.769 -2.617 13.775 1.00 98.19 91 VAL A N 1
ATOM 717 C CA . VAL A 1 91 ? -1.161 -3.238 12.508 1.00 98.19 91 VAL A CA 1
ATOM 718 C C . VAL A 1 91 ? -0.593 -4.654 12.397 1.00 98.19 91 VAL A C 1
ATOM 720 O O . VAL A 1 91 ? 0.571 -4.902 12.711 1.00 98.19 91 VAL A O 1
ATOM 723 N N . GLU A 1 92 ? -1.422 -5.591 11.950 1.00 97.94 92 GLU A N 1
ATOM 724 C CA . GLU A 1 92 ? -1.010 -6.876 11.382 1.00 97.94 92 GLU A CA 1
ATOM 725 C C . GLU A 1 92 ? -0.997 -6.701 9.862 1.00 97.94 92 GLU A C 1
ATOM 727 O O . GLU A 1 92 ? -2.052 -6.526 9.259 1.00 97.94 92 GLU A O 1
ATOM 732 N N . PHE A 1 93 ? 0.184 -6.704 9.240 1.00 98.31 93 PHE A N 1
ATOM 733 C CA . PHE A 1 93 ? 0.290 -6.630 7.783 1.00 98.31 93 PHE A CA 1
ATOM 734 C C . PHE A 1 93 ? 0.423 -8.033 7.197 1.00 98.31 93 PHE A C 1
ATOM 736 O O . PHE A 1 93 ? 1.285 -8.808 7.614 1.00 98.31 93 PHE A O 1
ATOM 743 N N . VAL A 1 94 ? -0.419 -8.349 6.217 1.00 97.69 94 VAL A N 1
ATOM 744 C CA . VAL A 1 94 ? -0.373 -9.603 5.464 1.00 97.69 94 VAL A CA 1
ATOM 745 C C . VAL A 1 94 ? -0.333 -9.260 3.983 1.00 97.69 94 VAL A C 1
ATOM 747 O O . VAL A 1 94 ? -1.224 -8.584 3.480 1.00 97.69 94 VAL A O 1
ATOM 750 N N . ALA A 1 95 ? 0.686 -9.745 3.280 1.00 98.00 95 ALA A N 1
ATOM 751 C CA . ALA A 1 95 ? 0.793 -9.604 1.834 1.00 98.00 95 ALA A CA 1
ATOM 752 C C . ALA A 1 95 ? 0.822 -10.967 1.141 1.00 98.00 95 ALA A C 1
ATOM 754 O O . ALA A 1 95 ? 1.418 -11.927 1.647 1.00 98.00 95 ALA A O 1
ATOM 755 N N . ARG A 1 96 ? 0.201 -11.017 -0.037 1.00 98.25 96 ARG A N 1
ATOM 756 C CA . ARG A 1 96 ? 0.243 -12.141 -0.971 1.00 98.25 96 ARG A CA 1
ATOM 757 C C . ARG A 1 96 ? 0.705 -11.672 -2.341 1.00 98.25 96 ARG A C 1
ATOM 759 O O . ARG A 1 96 ? 0.001 -10.932 -3.024 1.00 98.25 96 ARG A O 1
ATOM 766 N N . GLU A 1 97 ? 1.900 -12.112 -2.710 1.00 97.88 97 GLU A N 1
ATOM 767 C CA . GLU A 1 97 ? 2.506 -11.942 -4.027 1.00 97.88 97 GLU A CA 1
ATOM 768 C C . GLU A 1 97 ? 2.277 -13.222 -4.833 1.00 97.88 97 GLU A C 1
ATOM 770 O O . GLU A 1 97 ? 3.040 -14.179 -4.735 1.00 97.88 97 GLU A O 1
ATOM 775 N N . THR A 1 98 ? 1.181 -13.259 -5.586 1.00 98.38 98 THR A N 1
ATOM 776 C CA . THR A 1 98 ? 0.667 -14.482 -6.232 1.00 98.38 98 THR A CA 1
ATOM 777 C C . THR A 1 98 ? 1.564 -14.997 -7.359 1.00 98.38 98 THR A C 1
ATOM 779 O O . THR A 1 98 ? 1.719 -16.206 -7.520 1.00 98.38 98 THR A O 1
ATOM 782 N N . ALA A 1 99 ? 2.215 -14.092 -8.087 1.00 98.50 99 ALA A N 1
ATOM 783 C CA . ALA A 1 99 ? 3.194 -14.402 -9.122 1.00 98.50 99 ALA A CA 1
ATOM 784 C C . ALA A 1 99 ? 4.388 -13.444 -9.046 1.00 98.50 99 ALA A C 1
ATOM 786 O O . ALA A 1 99 ? 4.293 -12.368 -8.449 1.00 98.50 99 AL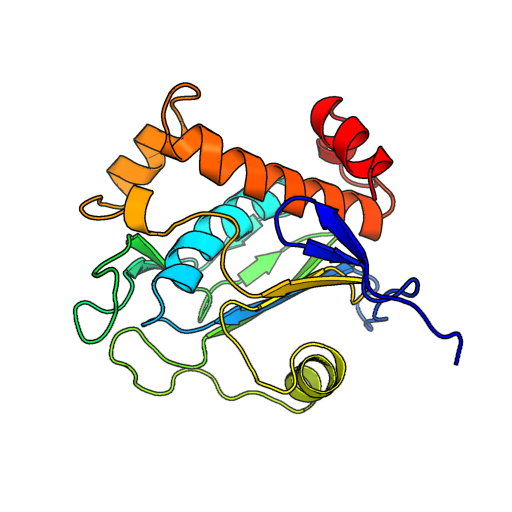A A O 1
ATOM 787 N N . ASP A 1 100 ? 5.511 -13.818 -9.646 1.00 98.06 100 ASP A N 1
ATOM 788 C CA . ASP A 1 100 ? 6.692 -12.979 -9.782 1.00 98.06 100 ASP A CA 1
ATOM 789 C C . ASP A 1 100 ? 6.575 -12.024 -10.988 1.00 98.06 100 ASP A C 1
ATOM 791 O O . ASP A 1 100 ? 5.507 -11.846 -11.581 1.00 98.06 100 ASP A O 1
ATOM 795 N N . ARG A 1 101 ? 7.669 -11.327 -11.316 1.00 98.19 101 ARG A N 1
ATOM 796 C CA . ARG A 1 101 ? 7.695 -10.386 -12.445 1.00 98.19 101 ARG A CA 1
ATOM 797 C C . ARG A 1 101 ? 7.685 -11.057 -13.822 1.00 98.19 101 ARG A C 1
ATOM 799 O O . ARG A 1 101 ? 7.409 -10.370 -14.794 1.00 98.19 101 ARG A O 1
ATOM 806 N N . ASN A 1 102 ? 7.994 -12.348 -13.884 1.00 98.06 102 ASN A N 1
ATOM 807 C CA . ASN A 1 102 ? 8.033 -13.167 -15.092 1.00 98.06 102 ASN A CA 1
ATOM 808 C C . ASN A 1 102 ? 6.742 -13.981 -15.260 1.00 98.06 102 ASN A C 1
ATOM 810 O O . ASN A 1 102 ? 6.718 -14.915 -16.052 1.00 98.06 102 ASN A O 1
ATOM 814 N N . PHE A 1 103 ? 5.680 -13.626 -14.526 1.00 98.25 103 PHE A N 1
ATOM 815 C CA . PHE A 1 103 ? 4.387 -14.316 -14.529 1.00 98.25 103 PHE A CA 1
ATOM 816 C C . PHE A 1 103 ? 4.428 -15.742 -13.952 1.00 98.25 103 PHE A C 1
ATOM 818 O O . PHE A 1 103 ? 3.449 -16.478 -14.071 1.00 98.25 103 PHE A O 1
ATOM 825 N N . GLU A 1 104 ? 5.507 -16.118 -13.260 1.00 98.31 104 GLU A N 1
ATOM 826 C CA . GLU A 1 104 ? 5.613 -17.424 -12.613 1.00 98.31 104 GLU A CA 1
ATOM 827 C C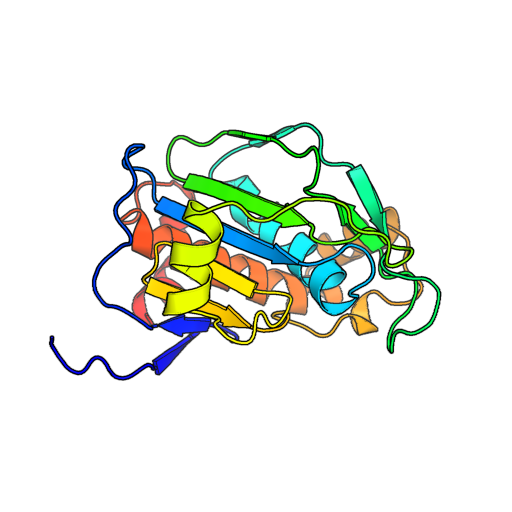 . GLU A 1 104 ? 4.951 -17.398 -11.227 1.00 98.31 104 GLU A C 1
ATOM 829 O O . GLU A 1 104 ? 5.136 -16.427 -10.486 1.00 98.31 104 GLU A O 1
ATOM 834 N N . PRO A 1 105 ? 4.194 -18.437 -10.825 1.00 98.19 105 PRO A N 1
ATOM 835 C CA . PRO A 1 105 ? 3.597 -18.511 -9.492 1.00 98.19 105 PRO A CA 1
ATOM 836 C C . PRO A 1 105 ? 4.636 -18.338 -8.373 1.00 98.19 105 PRO A C 1
ATOM 838 O O . PRO A 1 105 ? 5.721 -18.917 -8.433 1.00 98.19 105 PRO A O 1
ATOM 841 N N . LEU A 1 106 ? 4.302 -17.565 -7.332 1.00 97.19 106 LEU A N 1
ATOM 842 C CA . LEU A 1 106 ? 5.249 -17.216 -6.263 1.00 97.19 106 LEU A CA 1
ATOM 843 C C . LEU A 1 106 ? 4.761 -17.575 -4.853 1.00 97.19 106 LEU A C 1
ATOM 845 O O . LEU A 1 106 ? 5.511 -18.185 -4.091 1.00 97.19 106 LEU A O 1
ATOM 849 N N . GLN A 1 107 ? 3.535 -17.202 -4.482 1.00 97.38 107 GLN A N 1
ATOM 850 C CA . GLN A 1 107 ? 2.933 -17.564 -3.195 1.00 97.38 107 GLN A CA 1
ATOM 851 C C . GLN A 1 107 ? 1.541 -18.150 -3.402 1.00 97.38 107 GLN A C 1
ATOM 853 O O . GLN A 1 107 ? 0.704 -17.562 -4.085 1.00 97.38 107 GLN A O 1
ATOM 858 N N . GLU A 1 108 ? 1.285 -19.284 -2.757 1.00 95.38 108 GLU A N 1
ATOM 859 C CA . GLU A 1 108 ? -0.042 -19.890 -2.710 1.00 95.38 108 GLU A CA 1
ATOM 860 C C . GLU A 1 108 ? -0.931 -19.170 -1.686 1.00 95.38 108 GLU A C 1
ATOM 862 O O . GLU A 1 108 ? -0.473 -18.756 -0.615 1.00 95.38 108 GLU A O 1
ATOM 867 N N . LEU A 1 109 ? -2.213 -19.025 -2.021 1.00 96.25 109 LEU A N 1
ATOM 868 C CA . LEU A 1 109 ? -3.231 -18.492 -1.119 1.00 96.25 109 LEU A CA 1
ATOM 869 C C . LEU A 1 109 ? -3.734 -19.606 -0.195 1.00 96.25 109 LEU A C 1
ATOM 871 O O . LEU A 1 109 ? -4.063 -20.701 -0.651 1.00 96.25 109 LEU A O 1
ATOM 875 N N . GLY A 1 110 ? -3.798 -19.327 1.105 1.00 96.00 110 GLY A N 1
ATOM 876 C CA . GLY A 1 110 ? -4.344 -20.244 2.104 1.00 96.00 110 GLY A CA 1
ATOM 877 C C . GLY A 1 110 ? -5.813 -19.968 2.431 1.00 96.00 110 GLY A C 1
ATOM 878 O O . GLY A 1 110 ? -6.382 -18.959 2.020 1.00 96.00 110 GLY A O 1
ATOM 879 N N . GLU A 1 111 ? -6.415 -20.825 3.259 1.00 95.62 111 GLU A N 1
ATOM 880 C CA . GLU A 1 111 ? -7.827 -20.718 3.678 1.00 95.62 111 GLU A CA 1
ATOM 881 C C . GLU A 1 111 ? -8.190 -19.323 4.217 1.00 95.62 111 GLU A C 1
ATOM 883 O O . GLU A 1 111 ? -9.182 -18.734 3.805 1.00 95.62 111 GLU A O 1
ATOM 888 N N . LYS A 1 112 ? -7.335 -18.741 5.070 1.00 92.88 112 LYS A N 1
ATOM 889 C CA . LYS A 1 112 ? -7.547 -17.395 5.635 1.00 92.88 112 LYS A CA 1
ATOM 890 C C . LYS A 1 112 ? -7.488 -16.272 4.599 1.00 92.88 112 LYS A C 1
ATOM 892 O O . LYS A 1 112 ? -8.033 -15.200 4.848 1.00 92.88 112 LYS A O 1
ATOM 897 N N . ASP A 1 113 ? -6.775 -16.483 3.495 1.00 96.62 113 ASP A N 1
ATOM 898 C CA . ASP A 1 113 ? -6.732 -15.516 2.402 1.00 96.62 113 ASP A CA 1
ATOM 899 C C . ASP A 1 113 ? -8.035 -15.616 1.595 1.00 96.62 113 ASP A C 1
ATOM 901 O O . ASP A 1 113 ? -8.648 -14.592 1.305 1.00 96.62 113 ASP A O 1
ATOM 905 N N . PHE A 1 114 ? -8.527 -16.833 1.328 1.00 97.12 114 PHE A N 1
ATOM 906 C CA . PHE A 1 114 ? -9.818 -17.042 0.662 1.00 97.12 114 PHE A CA 1
ATOM 907 C C . PHE A 1 114 ? -11.016 -16.548 1.482 1.00 97.12 114 PHE A C 1
ATOM 909 O O . PHE A 1 114 ? -11.907 -15.939 0.906 1.00 97.12 114 PHE A O 1
ATOM 916 N N . GLU A 1 115 ? -11.008 -16.664 2.815 1.00 94.94 115 GLU A N 1
ATOM 917 C CA . GLU A 1 115 ? -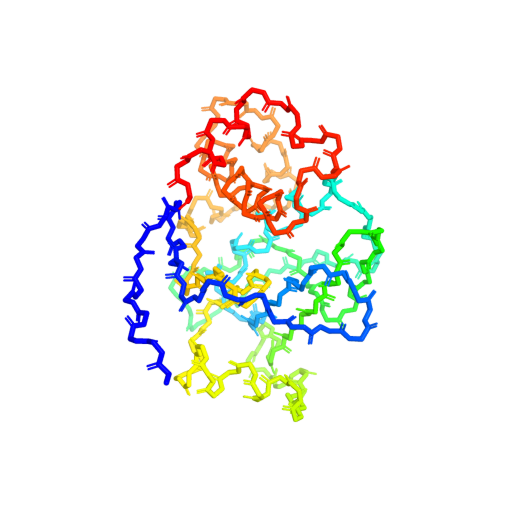12.042 -16.047 3.670 1.00 94.94 115 GLU A CA 1
ATOM 918 C C . GLU A 1 115 ? -12.190 -14.533 3.411 1.00 94.94 115 GLU A C 1
ATOM 920 O O . GLU A 1 115 ? -13.299 -13.987 3.405 1.00 94.94 115 GLU A O 1
ATOM 925 N N . ILE A 1 116 ? -11.065 -13.848 3.175 1.00 96.88 116 ILE A N 1
ATOM 926 C CA . ILE A 1 116 ? -11.035 -12.429 2.814 1.00 96.88 116 ILE A CA 1
ATOM 927 C C . ILE A 1 116 ? -11.517 -12.238 1.372 1.00 96.88 116 ILE A C 1
ATOM 929 O O . ILE A 1 116 ? -12.382 -11.398 1.118 1.00 96.88 116 ILE A O 1
ATOM 933 N N . LEU A 1 117 ? -10.965 -12.992 0.422 1.00 97.50 117 LEU A N 1
ATOM 934 C CA . LEU A 1 117 ? -11.242 -12.803 -1.002 1.00 97.50 117 LEU A CA 1
ATOM 935 C C . LEU A 1 117 ? -12.695 -13.124 -1.354 1.00 97.50 117 LEU A C 1
ATOM 937 O O . LEU A 1 117 ? -13.339 -12.300 -1.992 1.00 97.50 117 LEU A O 1
ATOM 941 N N . ASP A 1 118 ? -13.256 -14.223 -0.858 1.00 96.62 118 ASP A N 1
ATOM 942 C CA . ASP A 1 118 ? -14.649 -14.609 -1.115 1.00 96.62 118 ASP A CA 1
ATOM 943 C C . ASP A 1 118 ? -15.643 -13.542 -0.632 1.00 96.62 118 ASP A C 1
ATOM 945 O O . ASP A 1 118 ? -16.715 -13.365 -1.211 1.00 96.62 118 ASP A O 1
ATOM 949 N N . THR A 1 119 ? -15.274 -12.800 0.417 1.00 95.12 119 THR A N 1
ATOM 950 C CA . THR A 1 119 ? -16.108 -11.735 0.986 1.00 95.12 119 THR A CA 1
ATOM 951 C C . THR A 1 119 ? -15.936 -10.405 0.251 1.00 95.12 119 THR A C 1
ATOM 953 O O . THR A 1 119 ? -16.921 -9.716 -0.017 1.00 95.12 119 THR A O 1
ATOM 956 N N . PHE A 1 120 ? -14.694 -10.006 -0.033 1.00 96.25 120 PHE A N 1
ATOM 957 C CA . PHE A 1 120 ? -14.371 -8.627 -0.420 1.00 96.25 120 PHE A CA 1
ATOM 958 C C . PHE A 1 120 ? -13.858 -8.477 -1.857 1.00 96.25 120 PHE A C 1
ATOM 960 O O . PHE A 1 120 ? -13.930 -7.384 -2.411 1.00 96.25 120 PHE A O 1
ATOM 967 N N . ASN A 1 121 ? -13.326 -9.534 -2.467 1.00 97.31 121 ASN A N 1
ATOM 968 C CA . ASN A 1 121 ? -12.736 -9.505 -3.806 1.00 97.31 121 ASN A CA 1
ATOM 969 C C . ASN A 1 121 ? -12.854 -10.882 -4.497 1.00 97.31 121 ASN A C 1
ATOM 971 O O . ASN A 1 121 ? -11.827 -11.504 -4.786 1.00 97.31 121 ASN A O 1
ATOM 975 N N . PRO A 1 122 ? -14.082 -11.384 -4.746 1.00 96.62 122 PRO A N 1
ATOM 976 C CA . PRO A 1 122 ? -14.295 -12.737 -5.274 1.00 96.62 122 PRO A CA 1
ATOM 977 C C . PRO A 1 122 ? -13.727 -12.918 -6.689 1.00 96.62 122 PRO A C 1
ATOM 979 O O . PRO A 1 122 ? -13.326 -14.016 -7.063 1.00 96.62 122 PRO A O 1
ATOM 982 N N . ASP A 1 123 ? -13.623 -11.824 -7.448 1.00 96.25 123 ASP A N 1
ATOM 983 C CA . ASP A 1 123 ? -13.004 -11.790 -8.778 1.00 96.25 123 ASP A CA 1
ATOM 984 C C . ASP A 1 123 ? -11.463 -11.738 -8.722 1.00 96.25 123 ASP A C 1
ATOM 986 O O . ASP A 1 123 ? -10.802 -11.721 -9.759 1.00 96.25 123 ASP A O 1
ATOM 990 N N . GLN A 1 124 ? -10.883 -11.687 -7.516 1.00 96.19 124 GLN A N 1
ATOM 991 C CA . GLN A 1 124 ? -9.443 -11.672 -7.246 1.00 96.19 124 GLN A CA 1
ATOM 992 C C . GLN A 1 124 ? -8.673 -10.596 -8.029 1.00 96.19 124 GLN A C 1
ATOM 994 O O . GLN A 1 124 ? -7.535 -10.791 -8.455 1.00 96.19 124 GLN A O 1
ATOM 999 N N . VAL A 1 125 ? -9.282 -9.421 -8.202 1.00 98.00 125 VAL A N 1
ATOM 1000 C CA . VAL A 1 125 ? -8.677 -8.313 -8.948 1.00 98.00 125 VAL A CA 1
ATOM 1001 C C . VAL A 1 125 ? -7.472 -7.767 -8.182 1.00 98.00 125 VAL A C 1
ATOM 1003 O O . VAL A 1 125 ? -7.541 -7.592 -6.966 1.00 98.00 125 VAL A O 1
ATOM 1006 N N . ILE A 1 126 ? -6.379 -7.468 -8.890 1.00 98.44 126 ILE A N 1
ATOM 1007 C CA . ILE A 1 126 ? -5.141 -6.927 -8.311 1.00 98.44 126 ILE A CA 1
ATOM 1008 C C . ILE A 1 126 ? -4.790 -5.527 -8.862 1.00 98.44 126 ILE A C 1
ATOM 1010 O O . ILE A 1 126 ? -5.114 -5.218 -10.011 1.00 98.44 126 ILE A O 1
ATOM 1014 N N . PRO A 1 127 ? -4.086 -4.681 -8.083 1.00 98.69 127 PRO A N 1
ATOM 1015 C CA . PRO A 1 127 ? -3.840 -4.845 -6.650 1.00 98.69 127 PRO A CA 1
ATOM 1016 C C . PRO A 1 127 ? -5.137 -4.732 -5.844 1.00 98.69 127 PRO A C 1
ATOM 1018 O O . PRO A 1 127 ? -6.037 -3.972 -6.206 1.00 98.69 127 PRO A O 1
ATOM 1021 N N . PHE A 1 128 ? -5.203 -5.468 -4.740 1.00 98.81 128 PHE A N 1
ATOM 1022 C CA . PHE A 1 128 ? -6.277 -5.388 -3.759 1.00 98.81 128 PHE A CA 1
ATOM 1023 C C . PHE A 1 128 ? -5.696 -5.056 -2.393 1.00 98.81 128 PHE A C 1
ATOM 1025 O O . PHE A 1 128 ? -4.733 -5.685 -1.955 1.00 98.81 128 PHE A O 1
ATOM 1032 N N . LEU A 1 129 ? -6.288 -4.069 -1.730 1.00 98.88 129 LEU A N 1
ATOM 1033 C CA . LEU A 1 129 ? -5.911 -3.630 -0.396 1.00 98.88 129 LEU A CA 1
ATOM 1034 C C . LEU A 1 129 ? -7.158 -3.590 0.484 1.00 98.88 129 LEU A C 1
ATOM 1036 O O . LEU A 1 129 ? -8.154 -2.971 0.117 1.00 98.88 129 LEU A O 1
ATOM 1040 N N . LEU A 1 130 ? -7.091 -4.227 1.648 1.00 98.69 130 LEU A N 1
ATOM 1041 C CA . LEU A 1 130 ? -8.144 -4.248 2.657 1.00 98.69 130 LEU A CA 1
ATOM 1042 C C . LEU A 1 130 ? -7.577 -3.771 3.993 1.00 98.69 130 LEU A C 1
ATOM 1044 O O . LEU A 1 130 ? -6.575 -4.296 4.475 1.00 98.69 130 LEU A O 1
ATOM 1048 N N . ILE A 1 131 ? -8.247 -2.803 4.607 1.00 98.69 131 ILE A N 1
ATOM 1049 C CA . ILE A 1 131 ? -7.907 -2.237 5.908 1.00 98.69 131 ILE A CA 1
ATOM 1050 C C . ILE A 1 131 ? -9.038 -2.575 6.873 1.00 98.69 131 ILE A C 1
ATOM 1052 O O . ILE A 1 131 ? -10.182 -2.140 6.723 1.00 98.69 131 ILE A O 1
ATOM 1056 N N . ASP A 1 132 ? -8.687 -3.399 7.851 1.00 97.44 132 ASP A N 1
ATOM 1057 C CA . ASP A 1 132 ? -9.490 -3.836 8.986 1.00 97.44 132 ASP A CA 1
ATOM 1058 C C . ASP A 1 132 ? -10.812 -4.516 8.624 1.00 97.44 132 ASP A C 1
ATOM 1060 O O . ASP A 1 132 ? -11.728 -4.563 9.432 1.00 97.44 132 ASP A O 1
ATOM 1064 N N . GLY A 1 133 ? -10.957 -5.014 7.394 1.00 96.38 133 GLY A N 1
ATOM 1065 C CA . GLY A 1 133 ? -12.236 -5.516 6.880 1.00 96.38 133 GLY A CA 1
ATOM 1066 C C . GLY A 1 133 ? -13.254 -4.427 6.535 1.00 96.38 133 GLY A C 1
ATOM 1067 O O . GLY A 1 133 ? -14.262 -4.731 5.910 1.00 96.38 133 GLY A O 1
ATOM 1068 N N . GLN A 1 134 ? -12.988 -3.173 6.904 1.00 97.38 134 GLN A N 1
ATOM 1069 C CA . GLN A 1 134 ? -13.932 -2.066 6.773 1.00 97.38 134 GLN A CA 1
ATOM 1070 C C . GLN A 1 134 ? -13.732 -1.269 5.497 1.00 97.38 134 GLN A C 1
ATOM 1072 O O . GLN A 1 134 ? -14.703 -0.770 4.931 1.00 97.38 134 GLN A O 1
ATOM 1077 N N . PHE A 1 135 ? -12.488 -1.133 5.041 1.00 98.44 135 PHE A N 1
ATOM 1078 C CA . PHE A 1 135 ? -12.145 -0.306 3.892 1.00 98.44 135 PHE A CA 1
ATOM 1079 C C . PHE A 1 135 ? -11.390 -1.127 2.869 1.00 98.44 135 PHE A C 1
ATOM 1081 O O . PHE A 1 135 ? -10.403 -1.768 3.214 1.00 98.44 135 PHE A O 1
ATOM 1088 N N . MET A 1 136 ? -11.814 -1.084 1.613 1.00 98.00 136 MET A N 1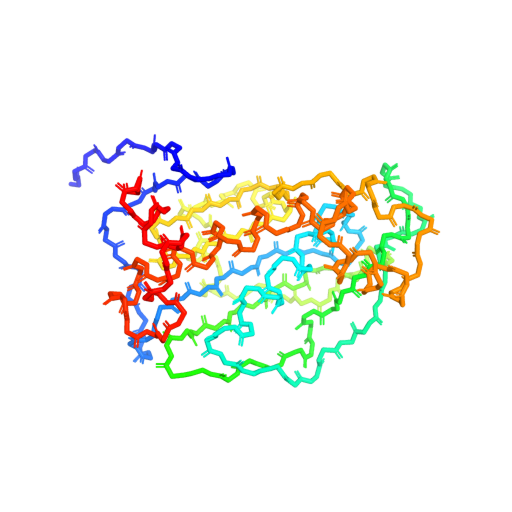
ATOM 1089 C CA . MET A 1 136 ? -11.120 -1.780 0.537 1.00 98.00 136 MET A CA 1
ATOM 1090 C C . MET A 1 136 ? -10.853 -0.886 -0.662 1.00 98.00 136 MET A C 1
ATOM 1092 O O . MET A 1 136 ? -11.622 0.028 -0.955 1.00 98.00 136 MET A O 1
ATOM 1096 N N . GLN A 1 137 ? -9.791 -1.209 -1.383 1.00 98.38 137 GLN A N 1
ATOM 1097 C CA . GLN A 1 137 ? -9.414 -0.614 -2.651 1.00 98.38 137 GLN A CA 1
ATOM 1098 C C . GLN A 1 137 ? -9.050 -1.720 -3.641 1.00 98.38 137 GLN A C 1
ATOM 1100 O O . GLN A 1 137 ? -8.356 -2.677 -3.298 1.00 98.38 137 GLN A O 1
ATOM 1105 N N . VAL A 1 138 ? -9.517 -1.557 -4.878 1.00 97.44 138 VAL A N 1
ATOM 1106 C CA . VAL A 1 138 ? -9.110 -2.357 -6.037 1.00 97.44 138 VAL A CA 1
ATOM 1107 C C . VAL A 1 138 ? -8.472 -1.422 -7.060 1.00 97.44 138 VAL A C 1
ATOM 1109 O O . VAL A 1 138 ? -9.014 -0.355 -7.370 1.00 97.44 138 VAL A O 1
ATOM 1112 N N . GLY A 1 139 ? -7.322 -1.825 -7.597 1.00 97.62 139 GLY A N 1
ATOM 1113 C CA . GLY A 1 139 ? -6.467 -0.952 -8.395 1.00 97.62 139 GLY A CA 1
ATOM 1114 C C . GLY A 1 139 ? -5.591 -0.052 -7.520 1.00 97.62 139 GLY A C 1
ATOM 1115 O O . GLY A 1 139 ? -5.783 0.041 -6.313 1.00 97.62 139 GLY A O 1
ATOM 1116 N N . SER A 1 140 ? -4.609 0.616 -8.125 1.00 98.19 140 SER A N 1
ATOM 1117 C CA . SER A 1 140 ? -3.730 1.529 -7.385 1.00 98.19 140 SER A CA 1
ATOM 1118 C C . SER A 1 140 ? -4.347 2.911 -7.201 1.00 98.19 140 SER A C 1
ATOM 1120 O O . SER A 1 140 ? -5.095 3.380 -8.069 1.00 98.19 140 SER A O 1
ATOM 1122 N N . GLY A 1 141 ? -3.968 3.609 -6.134 1.00 98.19 141 GLY A N 1
ATOM 1123 C CA . GLY A 1 141 ? -4.392 4.981 -5.845 1.00 98.19 141 GLY A CA 1
ATOM 1124 C C . GLY A 1 141 ? -4.048 6.000 -6.929 1.00 98.19 141 GLY A C 1
ATOM 1125 O O . GLY A 1 141 ? -4.787 6.950 -7.189 1.00 98.19 141 GLY A O 1
ATOM 1126 N N . TYR A 1 142 ? -2.948 5.760 -7.641 1.00 98.56 142 TYR A N 1
ATOM 1127 C CA . TYR A 1 142 ? -2.421 6.633 -8.686 1.00 98.56 142 TYR A CA 1
ATOM 1128 C C . TYR A 1 142 ? -1.879 5.833 -9.881 1.00 98.56 142 TYR A C 1
ATOM 1130 O O . TYR A 1 142 ? -1.678 4.621 -9.803 1.00 98.56 142 TYR A O 1
ATOM 1138 N N . SER A 1 143 ? -1.677 6.502 -11.021 1.00 98.06 143 SER A N 1
ATOM 1139 C CA . SER A 1 143 ? -1.234 5.851 -12.265 1.00 98.06 143 SER A CA 1
ATOM 1140 C C . SER A 1 143 ? 0.245 5.436 -12.202 1.00 98.06 143 SER A C 1
ATOM 1142 O O . SER A 1 143 ? 1.074 6.297 -11.900 1.00 98.06 143 SER A O 1
ATOM 1144 N N . PRO A 1 144 ? 0.612 4.196 -12.586 1.00 98.50 144 PRO A N 1
ATOM 1145 C CA . PRO A 1 144 ? 2.013 3.762 -12.676 1.00 98.50 144 PRO A CA 1
ATOM 1146 C C . PRO A 1 144 ? 2.851 4.576 -13.662 1.00 98.50 144 PRO A C 1
ATOM 1148 O O . PRO A 1 144 ? 4.060 4.684 -13.497 1.00 98.50 144 PRO A O 1
ATOM 1151 N N . GLN A 1 145 ? 2.205 5.203 -14.650 1.00 98.31 145 GLN A N 1
ATOM 1152 C CA . GLN A 1 145 ? 2.860 6.020 -15.672 1.00 98.31 145 GLN A CA 1
ATOM 1153 C C . GLN A 1 145 ? 3.790 7.093 -15.091 1.00 98.31 145 GLN A C 1
ATOM 1155 O O . GLN A 1 145 ? 4.803 7.424 -15.696 1.00 98.31 145 GLN A O 1
ATOM 1160 N N . ILE A 1 146 ? 3.471 7.649 -13.916 1.00 98.19 146 ILE A N 1
ATOM 1161 C CA . ILE A 1 146 ? 4.295 8.706 -13.308 1.00 98.19 146 ILE A CA 1
ATOM 1162 C C . ILE A 1 146 ? 5.649 8.194 -12.798 1.00 98.19 146 ILE A C 1
ATOM 1164 O O . ILE A 1 146 ? 6.484 9.010 -12.421 1.00 98.19 146 ILE A O 1
ATOM 1168 N N . LEU A 1 147 ? 5.841 6.873 -12.749 1.00 98.56 147 LEU A N 1
ATOM 1169 C CA . LEU A 1 147 ? 7.071 6.196 -12.339 1.00 98.56 147 LEU A CA 1
ATOM 1170 C C . LEU A 1 147 ? 7.804 5.553 -13.529 1.00 98.56 147 LEU A C 1
ATOM 1172 O O . LEU A 1 147 ? 8.884 4.995 -13.351 1.00 98.56 147 LEU A O 1
ATOM 1176 N N . GLU A 1 148 ? 7.223 5.597 -14.729 1.00 97.00 148 GLU A N 1
ATOM 1177 C CA . GLU A 1 148 ? 7.783 4.952 -15.914 1.00 97.00 148 GLU A CA 1
ATOM 1178 C C . GLU A 1 148 ? 9.129 5.583 -16.305 1.00 97.00 148 GLU A C 1
ATOM 1180 O O . GLU A 1 148 ? 9.299 6.804 -16.285 1.00 97.00 148 GLU A O 1
ATOM 1185 N N . GLY A 1 149 ? 10.109 4.733 -16.624 1.00 96.81 149 GLY A N 1
ATOM 1186 C CA . GLY A 1 149 ? 11.475 5.155 -16.948 1.00 96.81 149 GLY A CA 1
ATOM 1187 C C . GLY A 1 149 ? 12.301 5.654 -15.755 1.00 96.81 149 GLY A C 1
ATOM 1188 O O . GLY A 1 149 ? 13.396 6.181 -15.958 1.00 96.81 149 GLY A O 1
ATOM 1189 N N . MET A 1 150 ? 11.803 5.521 -14.520 1.00 98.25 150 MET A N 1
ATOM 1190 C CA . MET A 1 150 ? 12.555 5.848 -13.308 1.00 98.25 150 MET A CA 1
ATOM 1191 C C . MET A 1 150 ? 13.225 4.614 -12.701 1.00 98.25 150 MET A C 1
ATOM 1193 O O . MET A 1 150 ? 12.678 3.520 -12.715 1.00 98.25 150 MET A O 1
ATOM 1197 N N . GLU A 1 151 ? 14.367 4.839 -12.056 1.00 97.88 151 GLU A N 1
ATOM 1198 C CA . GLU A 1 151 ? 14.974 3.906 -11.100 1.00 97.88 151 GLU A CA 1
ATOM 1199 C C . GLU A 1 151 ? 14.535 4.257 -9.665 1.00 97.88 151 GLU A C 1
ATOM 1201 O O . GLU A 1 151 ? 14.144 5.400 -9.390 1.00 97.88 151 GLU A O 1
ATOM 1206 N N . HIS A 1 152 ? 14.673 3.339 -8.702 1.00 98.56 152 HIS A N 1
ATOM 1207 C CA . HIS A 1 152 ? 14.271 3.556 -7.296 1.00 98.56 152 HIS A CA 1
ATOM 1208 C C . HIS A 1 152 ? 14.845 4.826 -6.678 1.00 98.56 152 HIS A C 1
ATOM 1210 O O . HIS A 1 152 ? 14.149 5.535 -5.950 1.00 98.56 152 HIS A O 1
ATOM 1216 N N . ALA A 1 153 ? 16.112 5.133 -6.969 1.00 98.31 153 ALA A N 1
ATOM 1217 C CA . ALA A 1 153 ? 16.764 6.340 -6.471 1.00 98.31 153 ALA A CA 1
ATOM 1218 C C . ALA A 1 153 ? 16.053 7.609 -6.965 1.00 98.31 153 ALA A C 1
ATOM 1220 O O . ALA A 1 153 ? 15.833 8.534 -6.184 1.00 98.31 153 ALA A O 1
ATOM 1221 N N . LYS A 1 154 ? 15.627 7.629 -8.234 1.00 98.38 154 LYS A N 1
ATOM 1222 C CA . LYS A 1 154 ? 14.886 8.752 -8.810 1.00 98.38 154 LYS A CA 1
ATOM 1223 C C . LYS A 1 154 ? 13.501 8.873 -8.187 1.00 98.38 154 LYS A C 1
ATOM 1225 O O . LYS A 1 154 ? 13.130 9.982 -7.814 1.00 98.38 154 LYS A O 1
ATOM 1230 N N . VAL A 1 155 ? 12.786 7.762 -7.983 1.00 98.50 155 VAL A N 1
ATOM 1231 C CA . VAL A 1 155 ? 11.490 7.778 -7.279 1.00 98.50 155 VAL A CA 1
ATOM 1232 C C . VAL A 1 155 ? 11.645 8.357 -5.871 1.00 98.50 155 VAL A C 1
ATOM 1234 O O . VAL A 1 155 ? 10.900 9.259 -5.497 1.00 98.50 155 VAL A O 1
ATOM 1237 N N . ARG A 1 156 ? 12.664 7.932 -5.112 1.00 98.06 156 ARG A N 1
ATOM 1238 C CA . ARG A 1 156 ? 12.968 8.480 -3.776 1.00 98.06 156 ARG A CA 1
ATOM 1239 C C . ARG A 1 156 ? 13.275 9.979 -3.803 1.00 98.06 156 ARG A C 1
ATOM 1241 O O . ARG A 1 156 ? 12.792 10.719 -2.943 1.00 98.06 156 ARG A O 1
ATOM 1248 N N . THR A 1 157 ? 14.051 10.443 -4.784 1.00 98.38 157 THR A N 1
ATOM 1249 C CA . THR A 1 157 ? 14.315 11.876 -4.975 1.00 98.38 157 THR A CA 1
ATOM 1250 C C . THR A 1 157 ? 13.032 12.644 -5.280 1.00 98.38 157 THR A C 1
ATOM 1252 O O . THR A 1 157 ? 12.788 13.676 -4.660 1.00 98.38 157 THR A O 1
ATOM 1255 N N . GLU A 1 158 ? 12.196 12.146 -6.192 1.00 98.19 158 GLU A N 1
ATOM 1256 C CA . GLU A 1 158 ? 10.942 12.810 -6.548 1.00 98.19 158 GLU A CA 1
ATOM 1257 C C . GLU A 1 158 ? 9.963 12.839 -5.369 1.00 98.19 158 GLU A C 1
ATOM 1259 O O . GLU A 1 158 ? 9.390 13.893 -5.109 1.00 98.19 158 GLU A O 1
ATOM 1264 N N . LEU A 1 159 ? 9.833 11.751 -4.600 1.00 97.50 159 LEU A N 1
ATOM 1265 C CA . LEU A 1 159 ? 9.013 11.689 -3.379 1.00 97.50 159 LEU A CA 1
ATOM 1266 C C . LEU A 1 159 ? 9.450 12.698 -2.311 1.00 97.50 159 LEU A C 1
ATOM 1268 O O . LEU A 1 159 ? 8.613 13.226 -1.582 1.00 97.50 159 LEU A O 1
ATOM 1272 N N . SER A 1 160 ? 10.748 12.991 -2.234 1.00 96.94 160 SER A N 1
ATOM 1273 C CA . SER A 1 160 ? 11.298 13.970 -1.287 1.00 96.94 160 SER A CA 1
ATOM 1274 C C . SER A 1 160 ? 11.095 15.421 -1.741 1.00 96.94 160 SER A C 1
ATOM 1276 O O . SER A 1 160 ? 11.281 16.347 -0.952 1.00 96.94 160 SER A O 1
ATOM 1278 N N . ASN A 1 161 ? 10.716 15.643 -3.004 1.00 97.19 161 ASN A N 1
ATOM 1279 C CA . ASN A 1 161 ? 10.414 16.961 -3.545 1.00 97.19 161 ASN A CA 1
ATOM 1280 C C . ASN A 1 161 ? 8.894 17.209 -3.505 1.00 97.19 161 ASN A C 1
ATOM 1282 O O . ASN A 1 161 ? 8.193 16.749 -4.405 1.00 97.19 161 ASN A O 1
ATOM 1286 N N . PRO A 1 162 ? 8.364 18.011 -2.561 1.00 94.38 162 PRO A N 1
ATOM 1287 C CA . PRO A 1 162 ? 6.918 18.204 -2.395 1.00 94.38 162 PRO A CA 1
ATOM 1288 C C . PRO A 1 162 ? 6.226 18.848 -3.609 1.00 94.38 162 PRO A C 1
ATOM 1290 O O . PRO A 1 162 ? 4.999 18.850 -3.707 1.00 94.38 162 PRO A O 1
ATOM 1293 N N . THR A 1 163 ? 6.991 19.422 -4.541 1.00 96.06 163 THR A N 1
ATOM 1294 C CA . THR A 1 163 ? 6.442 20.036 -5.755 1.00 96.06 163 THR A CA 1
ATOM 1295 C C . THR A 1 163 ? 6.311 19.061 -6.924 1.00 96.06 163 THR A C 1
ATOM 1297 O O . THR A 1 163 ? 5.558 19.366 -7.859 1.00 96.06 163 THR A O 1
ATOM 1300 N N . SER A 1 164 ? 6.983 17.904 -6.868 1.00 98.12 164 SER A N 1
ATOM 1301 C CA . SER A 1 164 ? 6.967 16.918 -7.946 1.00 98.12 164 SER A CA 1
ATOM 1302 C C . SER A 1 164 ? 5.585 16.294 -8.130 1.00 98.12 164 SER A C 1
ATOM 1304 O O . SER A 1 164 ? 4.766 16.232 -7.207 1.00 98.12 164 SER A O 1
ATOM 1306 N N . LEU A 1 165 ? 5.315 15.817 -9.346 1.00 97.00 165 LEU A N 1
ATOM 1307 C CA . LEU A 1 165 ? 4.083 15.082 -9.634 1.00 97.00 165 LEU A CA 1
ATOM 1308 C C . LEU A 1 165 ? 4.023 13.767 -8.844 1.00 97.00 165 LEU A C 1
ATOM 1310 O O . LEU A 1 165 ? 2.960 13.426 -8.328 1.00 97.00 165 LEU A O 1
ATOM 1314 N N . VAL A 1 166 ? 5.162 13.080 -8.698 1.00 98.06 166 VAL A N 1
ATOM 1315 C CA . VAL A 1 166 ? 5.270 11.834 -7.927 1.00 98.06 166 VAL A CA 1
ATOM 1316 C C . VAL A 1 166 ? 4.940 12.084 -6.458 1.00 98.06 166 VAL A C 1
ATOM 1318 O O . VAL A 1 166 ? 4.036 11.445 -5.934 1.00 98.06 166 VAL A O 1
ATOM 1321 N N . ALA A 1 167 ? 5.585 13.052 -5.799 1.00 97.94 167 ALA A N 1
ATOM 1322 C CA . ALA A 1 167 ? 5.317 13.344 -4.392 1.00 97.94 167 ALA A CA 1
ATOM 1323 C C . ALA A 1 167 ? 3.848 13.685 -4.158 1.00 97.94 167 ALA A C 1
ATOM 1325 O O . ALA A 1 167 ? 3.246 13.148 -3.239 1.00 97.94 167 ALA A O 1
ATOM 1326 N N . LYS A 1 168 ? 3.242 14.526 -5.003 1.00 98.12 168 LYS A N 1
ATOM 1327 C CA . LYS A 1 168 ? 1.828 14.898 -4.854 1.00 98.12 168 LYS A CA 1
ATOM 1328 C C . LYS A 1 168 ? 0.901 13.690 -4.964 1.00 98.12 168 LYS A C 1
ATOM 1330 O O . LYS A 1 168 ? 0.060 13.502 -4.093 1.00 98.12 168 LYS A O 1
ATOM 1335 N N . ALA A 1 169 ? 1.057 12.881 -6.011 1.00 98.19 169 ALA A N 1
ATOM 1336 C CA . ALA A 1 169 ? 0.180 11.741 -6.257 1.00 98.19 169 ALA A CA 1
ATOM 1337 C C . ALA A 1 169 ? 0.353 10.643 -5.199 1.00 98.19 169 ALA A C 1
ATOM 1339 O O . ALA A 1 169 ? -0.630 10.179 -4.629 1.00 98.19 169 ALA A O 1
ATOM 1340 N N . VAL A 1 170 ? 1.599 10.269 -4.895 1.00 98.56 170 VAL A N 1
ATOM 1341 C CA . VAL A 1 170 ? 1.884 9.206 -3.924 1.00 98.56 170 VAL A CA 1
ATOM 1342 C C . VAL A 1 170 ? 1.535 9.659 -2.507 1.00 98.56 170 VAL A C 1
ATOM 1344 O O . VAL A 1 170 ? 1.010 8.863 -1.737 1.00 98.56 170 VAL A O 1
ATOM 1347 N N . LYS A 1 171 ? 1.761 10.933 -2.151 1.00 98.31 171 LYS A N 1
ATOM 1348 C CA . LYS A 1 171 ? 1.415 11.447 -0.818 1.00 98.31 171 LYS A CA 1
ATOM 1349 C C . LYS A 1 171 ? -0.089 11.407 -0.550 1.00 98.31 171 LYS A C 1
ATOM 1351 O O . LYS A 1 171 ? -0.462 11.099 0.574 1.00 98.31 171 LYS A O 1
ATOM 1356 N N . ILE A 1 172 ? -0.931 11.696 -1.545 1.00 98.38 172 ILE A N 1
ATOM 1357 C CA . ILE A 1 172 ? -2.389 11.578 -1.384 1.00 98.38 172 ILE A CA 1
ATOM 1358 C C . ILE A 1 172 ? -2.747 10.149 -0.966 1.00 98.38 172 ILE A C 1
ATOM 1360 O O . ILE A 1 172 ? -3.405 9.963 0.050 1.00 98.38 172 ILE A O 1
ATOM 1364 N N . GLU A 1 173 ? -2.221 9.152 -1.676 1.00 98.81 173 GLU A N 1
ATOM 1365 C CA . GLU A 1 173 ? -2.494 7.750 -1.357 1.00 98.81 173 GLU A CA 1
ATOM 1366 C C . GLU A 1 173 ? -1.904 7.323 -0.002 1.00 98.81 173 GLU A C 1
ATOM 1368 O O . GLU A 1 173 ? -2.551 6.621 0.774 1.00 98.81 173 GLU A O 1
ATOM 1373 N N . ILE A 1 174 ? -0.696 7.796 0.334 1.00 98.81 174 ILE A N 1
ATOM 1374 C CA . ILE A 1 174 ? -0.082 7.578 1.654 1.00 98.81 174 ILE A CA 1
ATOM 1375 C C . ILE A 1 174 ? -0.980 8.125 2.767 1.00 98.81 174 ILE A C 1
ATOM 1377 O O . ILE A 1 174 ? -1.188 7.448 3.777 1.00 98.81 174 ILE A O 1
ATOM 1381 N N . ASP A 1 175 ? -1.479 9.351 2.611 1.00 98.75 175 ASP A N 1
ATOM 1382 C CA . ASP A 1 175 ? -2.314 10.010 3.610 1.00 98.75 175 ASP A CA 1
ATOM 1383 C C . ASP A 1 175 ? -3.674 9.309 3.741 1.00 98.75 175 ASP A C 1
ATOM 1385 O O . ASP A 1 175 ? -4.148 9.131 4.864 1.00 98.75 175 ASP A O 1
ATOM 1389 N N . ASP A 1 176 ? -4.261 8.853 2.630 1.00 98.81 176 ASP A N 1
ATOM 1390 C CA . ASP A 1 176 ? -5.522 8.107 2.611 1.00 98.81 176 ASP A CA 1
ATOM 1391 C C . ASP A 1 176 ? -5.385 6.768 3.357 1.00 98.81 176 ASP A C 1
ATOM 1393 O O . ASP A 1 176 ? -6.148 6.505 4.291 1.00 98.81 176 ASP A O 1
ATOM 1397 N N . ILE A 1 177 ? -4.357 5.964 3.046 1.00 98.94 177 ILE A N 1
ATOM 1398 C CA . ILE A 1 177 ? -4.056 4.717 3.775 1.00 98.94 177 ILE A CA 1
ATOM 1399 C C . ILE A 1 177 ? -3.802 5.012 5.260 1.00 98.94 177 ILE A C 1
ATOM 1401 O O . ILE A 1 177 ? -4.336 4.331 6.137 1.00 98.94 177 ILE A O 1
ATOM 1405 N N . THR A 1 178 ? -3.014 6.049 5.563 1.00 98.88 178 THR A N 1
ATOM 1406 C CA . THR A 1 178 ? -2.688 6.439 6.945 1.00 98.88 178 THR A CA 1
ATOM 1407 C C . THR A 1 178 ? -3.944 6.826 7.727 1.00 98.88 178 THR A C 1
ATOM 1409 O O . THR A 1 178 ? -4.107 6.397 8.869 1.00 98.88 178 THR A O 1
ATOM 1412 N N . ALA A 1 179 ? -4.855 7.596 7.130 1.00 98.88 179 ALA A N 1
ATOM 1413 C CA . ALA A 1 179 ? -6.109 8.000 7.755 1.00 98.88 179 ALA A CA 1
ATOM 1414 C C . ALA A 1 179 ? -7.033 6.804 8.022 1.00 98.88 179 ALA A C 1
ATOM 1416 O O . ALA A 1 179 ? -7.592 6.697 9.115 1.00 98.88 179 ALA A O 1
ATOM 1417 N N . LEU A 1 180 ? -7.146 5.871 7.074 1.00 98.75 180 LEU A N 1
ATOM 1418 C CA . LEU A 1 180 ? -7.960 4.662 7.233 1.00 98.75 180 LEU A CA 1
ATOM 1419 C C . LEU A 1 180 ? -7.406 3.756 8.340 1.00 98.75 180 LEU A C 1
ATOM 1421 O O . LEU A 1 180 ? -8.160 3.340 9.217 1.00 98.75 180 LEU A O 1
ATOM 1425 N N . VAL A 1 181 ? -6.086 3.545 8.389 1.00 98.75 181 VAL A N 1
ATOM 1426 C CA . VAL A 1 181 ? -5.447 2.824 9.504 1.00 98.75 181 VAL A CA 1
ATOM 1427 C C . VAL A 1 181 ? -5.685 3.556 10.827 1.00 98.75 181 VAL A C 1
ATOM 1429 O O . VAL A 1 181 ? -6.066 2.928 11.812 1.00 98.75 181 VAL A O 1
ATOM 1432 N N . CYS A 1 182 ? -5.531 4.884 10.865 1.00 98.69 182 CYS A N 1
ATOM 1433 C CA . CYS A 1 182 ? -5.807 5.689 12.056 1.00 98.69 182 CYS A CA 1
ATOM 1434 C C . CYS A 1 182 ? -7.250 5.544 12.554 1.00 98.69 182 CYS A C 1
ATOM 1436 O O . CYS A 1 182 ? -7.459 5.449 13.766 1.00 98.69 182 CYS A O 1
ATOM 1438 N N . LYS A 1 183 ? -8.231 5.492 11.646 1.00 97.88 183 LYS A N 1
ATOM 1439 C CA . LYS A 1 183 ? -9.634 5.215 11.977 1.00 97.88 183 LYS A CA 1
ATOM 1440 C C . LYS A 1 183 ? -9.772 3.833 12.621 1.00 97.88 183 LYS A C 1
ATOM 1442 O O . LYS A 1 183 ? -10.310 3.745 13.723 1.00 97.88 183 LYS A O 1
ATOM 1447 N N . SER A 1 184 ? -9.228 2.793 11.990 1.00 97.62 184 SER A N 1
ATOM 1448 C CA . SER A 1 184 ? -9.321 1.400 12.451 1.00 97.62 184 SER A CA 1
ATOM 1449 C C . SER A 1 184 ? -8.653 1.153 13.804 1.00 97.62 184 SER A C 1
ATOM 1451 O O . SER A 1 184 ? -9.179 0.436 14.650 1.00 97.62 184 SER A O 1
ATOM 1453 N N . ILE A 1 185 ? -7.522 1.806 14.084 1.00 96.81 185 ILE A N 1
ATOM 1454 C CA . ILE A 1 185 ? -6.830 1.649 15.375 1.00 96.81 185 ILE A CA 1
ATOM 1455 C C . ILE A 1 185 ? -7.366 2.588 16.466 1.00 96.81 185 ILE A C 1
ATOM 1457 O O . ILE A 1 185 ? -6.846 2.576 17.584 1.00 96.81 185 ILE A O 1
ATOM 1461 N N . GLY A 1 186 ? -8.367 3.423 16.166 1.00 96.06 186 GLY A N 1
ATOM 1462 C CA . GLY A 1 186 ? -8.931 4.396 17.103 1.00 96.06 186 GLY A CA 1
ATOM 1463 C C . GLY A 1 186 ? -7.968 5.529 17.471 1.00 96.06 186 GLY A C 1
ATOM 1464 O O . GLY A 1 186 ? -7.926 5.951 18.623 1.00 96.06 186 GLY A O 1
ATOM 1465 N N . GLY A 1 187 ? -7.143 5.984 16.525 1.00 97.19 187 GLY A N 1
ATOM 1466 C CA . GLY A 1 187 ? -6.255 7.139 16.695 1.00 97.19 187 GLY A CA 1
ATOM 1467 C C . GLY A 1 187 ? -5.056 6.921 17.626 1.00 97.19 187 GLY A C 1
ATOM 1468 O O . GLY A 1 187 ? -4.435 7.888 18.056 1.00 97.19 187 GLY A O 1
ATOM 1469 N N . LYS A 1 188 ? -4.717 5.668 17.954 1.00 96.19 188 LYS A N 1
ATOM 1470 C CA . LYS A 1 188 ? -3.695 5.335 18.966 1.00 96.19 188 LYS A CA 1
ATOM 1471 C C . LYS A 1 188 ? -2.256 5.697 18.579 1.00 96.19 188 LYS A C 1
ATOM 1473 O O . LYS A 1 188 ? -1.423 5.848 19.468 1.00 96.19 188 LYS A O 1
ATOM 1478 N N . ALA A 1 189 ? -1.941 5.811 17.289 1.00 97.88 189 ALA A N 1
ATOM 1479 C CA . ALA A 1 189 ? -0.592 6.145 16.832 1.00 97.88 189 ALA A CA 1
ATOM 1480 C C . ALA A 1 189 ? -0.374 7.665 16.746 1.00 97.88 189 ALA A C 1
ATOM 1482 O O . ALA A 1 189 ? -1.289 8.423 16.430 1.00 97.88 189 ALA A O 1
ATOM 1483 N N . GLY A 1 190 ? 0.865 8.120 16.965 1.00 97.81 190 GLY A N 1
ATOM 1484 C CA . GLY A 1 190 ? 1.202 9.550 16.986 1.00 97.81 190 GLY A CA 1
ATOM 1485 C C . GLY A 1 190 ? 0.842 10.300 15.697 1.00 97.81 190 GLY A C 1
ATOM 1486 O O . GLY A 1 190 ? 0.323 11.413 15.770 1.00 97.81 190 GLY A O 1
ATOM 1487 N N . VAL A 1 191 ? 1.033 9.672 14.528 1.00 97.94 191 VAL A N 1
ATOM 1488 C CA . VAL A 1 191 ? 0.701 10.252 13.210 1.00 97.94 191 VAL A CA 1
ATOM 1489 C C . VAL A 1 191 ? -0.775 10.656 13.089 1.00 97.94 191 VAL A C 1
ATOM 1491 O O . VAL A 1 191 ? -1.093 11.656 12.440 1.00 97.94 191 VAL A O 1
ATOM 1494 N N . CYS A 1 192 ? -1.666 9.945 13.790 1.00 98.31 192 CYS A N 1
ATOM 1495 C CA . CYS A 1 192 ? -3.107 10.189 13.784 1.00 98.31 192 CYS A CA 1
ATOM 1496 C C . CYS A 1 192 ? -3.484 11.537 14.407 1.00 98.31 192 CYS A C 1
ATOM 1498 O O . CYS A 1 192 ? -4.610 11.997 14.243 1.00 98.31 192 CYS A O 1
ATOM 1500 N N . ASN A 1 193 ? -2.551 12.183 15.114 1.00 97.12 193 ASN A N 1
ATOM 1501 C CA . ASN A 1 193 ? -2.770 13.489 15.721 1.00 97.12 193 ASN A CA 1
ATOM 1502 C C . ASN A 1 193 ? -2.432 14.670 14.812 1.00 97.12 193 ASN A C 1
ATOM 1504 O O . ASN A 1 193 ? -2.761 15.799 15.184 1.00 97.12 193 ASN A O 1
ATOM 1508 N N . SER A 1 194 ? -1.798 14.427 13.662 1.00 97.69 194 SER A N 1
ATOM 1509 C CA . SER A 1 194 ? -1.503 15.478 12.690 1.00 97.69 194 SER A CA 1
ATOM 1510 C C . SER A 1 194 ? -2.787 16.033 12.070 1.00 97.69 194 SER A C 1
ATOM 1512 O O . SER A 1 194 ? -3.731 15.292 11.796 1.00 97.69 194 SER A O 1
ATOM 1514 N N . GLU A 1 195 ? -2.815 17.346 11.840 1.00 97.19 195 GLU A N 1
ATOM 1515 C CA . GLU A 1 195 ? -4.019 18.054 11.386 1.00 97.19 195 GLU A CA 1
ATOM 1516 C C . GLU A 1 195 ? -4.548 17.516 10.049 1.00 97.19 195 GLU A C 1
ATOM 1518 O O . GLU A 1 195 ? -5.739 17.261 9.891 1.00 97.19 195 GLU A O 1
ATOM 1523 N N . ASN A 1 196 ? -3.638 17.255 9.106 1.00 96.88 196 ASN A N 1
ATOM 1524 C CA . ASN A 1 196 ? -3.987 16.695 7.803 1.00 96.88 196 ASN A CA 1
ATOM 1525 C C . ASN A 1 196 ? -4.676 15.325 7.926 1.00 96.88 196 ASN A C 1
ATOM 1527 O O . ASN A 1 196 ? -5.705 15.095 7.296 1.00 96.88 196 ASN A O 1
ATOM 1531 N N . ILE A 1 197 ? -4.143 14.431 8.767 1.00 98.50 197 ILE A N 1
ATOM 1532 C CA . ILE A 1 197 ? -4.709 13.090 8.946 1.00 98.50 197 ILE A CA 1
ATOM 1533 C C . ILE A 1 197 ? -6.042 13.153 9.694 1.00 98.50 197 ILE A C 1
ATOM 1535 O O . ILE A 1 197 ? -6.982 12.471 9.296 1.00 98.50 197 ILE A O 1
ATOM 1539 N N . LYS A 1 198 ? -6.179 14.012 10.711 1.00 97.81 198 LYS A N 1
ATOM 1540 C CA . LYS A 1 198 ? -7.468 14.241 11.386 1.00 97.81 198 LYS A CA 1
ATOM 1541 C C . LYS A 1 198 ? -8.552 14.697 10.414 1.00 97.81 198 LYS A C 1
ATOM 1543 O O . LYS A 1 198 ? -9.625 14.101 10.389 1.00 97.81 198 LYS A O 1
ATOM 1548 N N . SER A 1 199 ? -8.241 15.672 9.558 1.00 98.06 199 SER A N 1
ATOM 1549 C CA . SER A 1 199 ? -9.181 16.169 8.548 1.00 98.06 199 SER A CA 1
ATOM 1550 C C . SER A 1 199 ? -9.632 15.081 7.565 1.00 98.06 199 SER A C 1
ATOM 1552 O O . SER A 1 199 ? -10.769 15.101 7.094 1.00 98.06 199 SER A O 1
ATOM 1554 N N . LEU A 1 200 ? -8.765 14.117 7.241 1.00 98.31 200 LEU A N 1
ATOM 1555 C CA . LEU A 1 200 ? -9.144 12.960 6.427 1.00 98.31 200 LEU A CA 1
ATOM 1556 C C . LEU A 1 200 ? -10.007 11.968 7.212 1.00 98.31 200 LEU A C 1
ATOM 1558 O O . LEU A 1 200 ? -11.021 11.511 6.693 1.00 98.31 200 LEU A O 1
ATOM 1562 N N . VAL A 1 201 ? -9.661 11.683 8.471 1.00 97.62 201 VAL A N 1
ATOM 1563 C CA . VAL A 1 201 ? -10.423 10.773 9.343 1.00 97.62 201 VAL A CA 1
ATOM 1564 C C . VAL A 1 201 ? -11.862 11.251 9.561 1.00 97.62 201 VAL A C 1
ATOM 1566 O O . VAL A 1 201 ? -12.778 10.430 9.607 1.00 97.62 201 VAL A O 1
ATOM 1569 N N . GLU A 1 202 ? -12.087 12.563 9.643 1.00 96.38 202 GLU A N 1
ATOM 1570 C CA . GLU A 1 202 ? -13.422 13.170 9.762 1.00 96.38 202 GLU A CA 1
ATOM 1571 C C . GLU A 1 202 ? -14.320 12.939 8.533 1.00 96.38 202 GLU A C 1
ATOM 1573 O O . GLU A 1 202 ? -15.543 13.025 8.644 1.00 96.38 202 GLU A O 1
ATOM 1578 N N . LYS A 1 203 ? -13.740 12.618 7.368 1.00 94.31 203 LYS A N 1
ATOM 1579 C CA . LYS A 1 203 ? -14.476 12.364 6.116 1.00 94.31 203 LYS A CA 1
ATOM 1580 C C . LYS A 1 203 ? -14.922 10.902 5.948 1.00 94.31 203 LYS A C 1
ATOM 1582 O O . LYS A 1 203 ? -15.668 10.615 5.012 1.00 94.31 203 LYS A O 1
ATOM 1587 N N . ILE A 1 204 ? -14.473 9.991 6.820 1.00 93.00 204 ILE A N 1
ATOM 1588 C CA . ILE A 1 204 ? -14.725 8.533 6.763 1.00 93.00 204 ILE A CA 1
ATOM 1589 C C . ILE A 1 204 ? -15.982 8.145 7.560 1.00 93.00 204 ILE A C 1
ATOM 1591 O O . ILE A 1 204 ? -16.971 7.665 6.934 1.00 93.00 204 ILE A O 1
#

Secondary structure (DSSP, 8-state):
------EE-STT-EE--SS----TT-SEEEEEEE-SS-HHHHHHHHHHHHHHTTTEEEES-EEEE--SSSSSS---EEEE-TT-EEEESSEEEEEEE-B-TTS-B-----HHHHHHHHHH-TT--SSEEEETTTEEEES-SS-GGGGTT--HHHHHHHHH-TTSHHHHHHHHHHHHHHHHHHHHTTT-SGGGGSHHHHHHHTT-

Radius of gyration: 16.18 Å; chains: 1; bounding box: 45×41×41 Å

Foldseek 3Di:
DPPDDWDDFAQQKIFDDPAFDDDPLNAKEKEWEAAAQALLQQLQQLLVQLLLVLFWDKDPWDWFFHAQDPYPAHRLIHTDCLRMDTDGPHYDYHYHHQYHRVRHGRDDDDPVNCVLCVRPPVVSAPGWIDIRVGMIGHTHSDDSVLRGPHYPVVLVVQLVPCPHPSVVSSVSSSLLSNLSSCLNRVNPGPVCPDPSSVVSVVRD

pLDDT: mean 96.53, std 5.82, range [47.44, 98.94]

Sequence (204 aa):
MTNFIPKKVLGKFMHVTNEPLKRQSGKSLVFFMGAGFCPFCAAERWAIVNALNNFGSWTGLVETASADHDEKYLNIPTFSFARANYESNYVEFVARETADRNFEPLQELGEKDFEILDTFNPDQVIPFLLIDGQFMQVGSGYSPQILEGMEHAKVRTELSNPTSLVAKAVKIEIDDITALVCKSIGGKAGVCNSENIKSLVEKI